Protein AF-A0A9P1MSY5-F1 (afdb_monomer_lite)

Sequence (311 aa):
MAQNNNKEEKLGKVGSANSGGLLKDLMDMTLRKKQQQQGKNLGSKKGSKRGKKSRMDGSDKKDLTKRHNKQPCKIGAIEDEEKEIFENVADSNPVFSKNLLRPGKMKWKGDDEKEQETMRKKKDESDQTEIKNKKKNDSKTGDLLVKIEKLEKENEDLKKKLKDVQTVLKNRKPEEGNHELKEVPDEHHKLAVGVLTIMKKNQVLDAVLDFKSNKLLFSFFRESNSGDKPSEEIANLVELAMSRGLKYLINCCDQIDDVIDNDLRSFICSPVAKKILLKALFENPELVPDMWGGGPILIKKRKDETHRNEN

InterPro domains:
  IPR056676 Domain of unknown function DUF7774 [PF24983] (187-280)

Structure (mmCIF, N/CA/C/O backbone):
data_AF-A0A9P1MSY5-F1
#
_entry.id   AF-A0A9P1MSY5-F1
#
loop_
_atom_site.group_PDB
_atom_site.id
_atom_site.type_symbol
_atom_site.label_atom_id
_atom_site.label_alt_id
_atom_site.label_comp_id
_atom_site.label_asym_id
_atom_site.label_entity_id
_atom_site.label_seq_id
_atom_site.pdbx_PDB_ins_code
_atom_site.Cartn_x
_atom_site.Cartn_y
_atom_site.Cartn_z
_atom_site.occupancy
_atom_site.B_iso_or_equiv
_atom_site.auth_seq_id
_atom_site.auth_comp_id
_atom_site.auth_asym_id
_atom_site.auth_atom_id
_atom_site.pdbx_PDB_model_num
ATOM 1 N N . MET A 1 1 ? 47.939 -44.680 -2.716 1.00 47.16 1 MET A N 1
ATOM 2 C CA . MET A 1 1 ? 47.533 -45.191 -1.390 1.00 47.16 1 MET A CA 1
ATOM 3 C C . MET A 1 1 ? 47.576 -44.032 -0.409 1.00 47.16 1 MET A C 1
ATOM 5 O O . MET A 1 1 ? 48.662 -43.590 -0.074 1.00 47.16 1 MET A O 1
ATOM 9 N N . ALA A 1 2 ? 46.422 -43.501 -0.010 1.00 44.03 2 ALA A N 1
ATOM 10 C CA . ALA A 1 2 ? 46.304 -42.576 1.114 1.00 44.03 2 ALA A CA 1
ATOM 11 C C . ALA A 1 2 ? 44.989 -42.908 1.824 1.00 44.03 2 ALA A C 1
ATOM 13 O O . ALA A 1 2 ? 43.934 -42.959 1.193 1.00 44.03 2 ALA A O 1
ATOM 14 N N . GLN A 1 3 ? 45.112 -43.280 3.093 1.00 46.84 3 GLN A N 1
ATOM 15 C CA . GLN A 1 3 ? 44.060 -43.835 3.933 1.00 46.84 3 GLN A CA 1
ATOM 16 C C . GLN A 1 3 ? 43.265 -42.722 4.632 1.00 46.84 3 GLN A C 1
ATOM 18 O O . GLN A 1 3 ? 43.845 -41.739 5.079 1.00 46.84 3 GLN A O 1
ATOM 23 N N . ASN A 1 4 ? 41.950 -42.947 4.705 1.00 44.81 4 ASN A N 1
ATOM 24 C CA . ASN A 1 4 ? 40.985 -42.663 5.776 1.00 44.81 4 ASN A CA 1
ATOM 25 C C . ASN A 1 4 ? 41.236 -41.506 6.756 1.00 44.81 4 ASN A C 1
ATOM 27 O O . ASN A 1 4 ? 42.244 -41.488 7.449 1.00 44.81 4 ASN A O 1
ATOM 31 N N . ASN A 1 5 ? 40.186 -40.697 6.967 1.00 45.50 5 ASN A N 1
ATOM 32 C CA . ASN A 1 5 ? 39.578 -40.485 8.291 1.00 45.50 5 ASN A CA 1
ATOM 33 C C . ASN A 1 5 ? 38.187 -39.831 8.151 1.00 45.50 5 ASN A C 1
ATOM 35 O O . ASN A 1 5 ? 38.060 -38.610 8.128 1.00 45.50 5 ASN A O 1
ATOM 39 N N . ASN A 1 6 ? 37.140 -40.661 8.081 1.00 42.06 6 ASN A N 1
ATOM 40 C CA . ASN A 1 6 ? 35.751 -40.239 8.280 1.00 42.06 6 ASN A CA 1
ATOM 41 C C . ASN A 1 6 ? 35.452 -40.219 9.783 1.00 42.06 6 ASN A C 1
ATOM 43 O O . ASN A 1 6 ? 35.487 -41.259 10.440 1.00 42.06 6 ASN A O 1
ATOM 47 N N . LYS A 1 7 ? 35.151 -39.035 10.318 1.00 55.19 7 LYS A N 1
ATOM 48 C CA . LYS A 1 7 ? 34.641 -38.835 11.677 1.00 55.19 7 LYS A CA 1
ATOM 49 C C . LYS A 1 7 ? 33.129 -38.620 11.577 1.00 55.19 7 LYS A C 1
ATOM 51 O O . LYS A 1 7 ? 32.679 -37.557 11.167 1.00 55.19 7 LYS A O 1
ATOM 56 N N . GLU A 1 8 ? 32.361 -39.656 11.900 1.00 46.78 8 GLU A N 1
ATOM 57 C CA . GLU A 1 8 ? 30.908 -39.574 12.066 1.00 46.78 8 GLU A CA 1
ATOM 58 C C . GLU A 1 8 ? 30.578 -38.830 13.369 1.00 46.78 8 GLU A C 1
ATOM 60 O O . GLU A 1 8 ? 30.769 -39.356 14.466 1.00 46.78 8 GLU A O 1
ATOM 65 N N . GLU A 1 9 ? 30.047 -37.612 13.260 1.00 51.22 9 GLU A N 1
ATOM 66 C CA . GLU A 1 9 ? 29.353 -36.953 14.366 1.00 51.22 9 GLU A CA 1
ATOM 67 C C . GLU A 1 9 ? 27.891 -37.412 14.407 1.00 51.22 9 GLU A C 1
ATOM 69 O O . GLU A 1 9 ? 27.047 -37.017 13.602 1.00 51.22 9 GLU A O 1
ATOM 74 N N . LYS A 1 10 ? 27.585 -38.256 15.395 1.00 53.56 10 LYS A N 1
ATOM 75 C CA . LYS A 1 10 ? 26.219 -38.533 15.841 1.00 53.56 10 LYS A CA 1
ATOM 76 C C . LYS A 1 10 ? 25.716 -37.344 16.658 1.00 53.56 10 LYS A C 1
ATOM 78 O O . LYS A 1 10 ? 25.953 -37.285 17.862 1.00 53.56 10 LYS A O 1
ATOM 83 N N . LEU A 1 11 ? 24.985 -36.429 16.026 1.00 47.75 11 LEU A N 1
ATOM 84 C CA . LEU A 1 11 ? 24.176 -35.435 16.733 1.00 47.75 11 LEU A CA 1
ATOM 85 C C . LEU A 1 11 ? 22.717 -35.894 16.830 1.00 47.75 11 LEU A C 1
ATOM 87 O O . LEU A 1 11 ? 22.105 -36.369 15.874 1.00 47.75 11 LEU A O 1
ATOM 91 N N . GLY A 1 12 ? 22.214 -35.828 18.061 1.00 42.19 12 GLY A N 1
ATOM 92 C CA . GLY A 1 12 ? 20.996 -36.467 18.529 1.00 42.19 12 GLY A CA 1
ATOM 93 C C . GLY A 1 12 ? 19.703 -35.926 17.923 1.00 42.19 12 GLY A C 1
ATOM 94 O O . GLY A 1 12 ? 19.508 -34.726 17.747 1.00 42.19 12 GLY A O 1
ATOM 95 N N . LYS A 1 13 ? 18.765 -36.850 17.697 1.00 44.91 13 LYS A N 1
ATOM 96 C CA . LYS A 1 13 ? 17.338 -36.566 17.532 1.00 44.91 13 LYS A CA 1
ATOM 97 C C . LYS A 1 13 ? 16.790 -35.990 18.841 1.00 44.91 13 LYS A C 1
ATOM 99 O O . LYS A 1 13 ? 16.453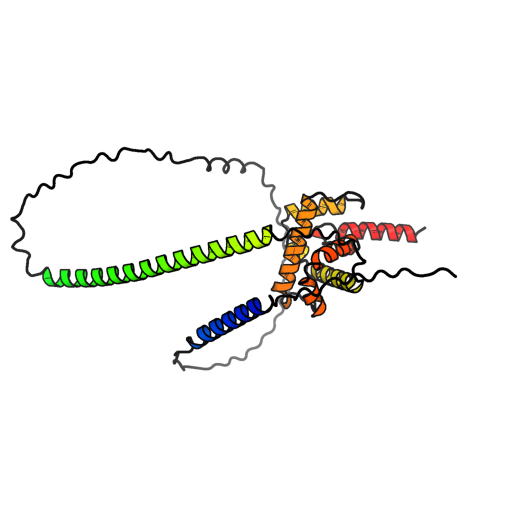 -36.740 19.753 1.00 44.91 13 LYS A O 1
ATOM 104 N N . VAL A 1 14 ? 16.677 -34.669 18.923 1.00 46.44 14 VAL A N 1
ATOM 105 C CA . VAL A 1 14 ? 15.840 -34.006 19.928 1.00 46.44 14 VAL A CA 1
ATOM 106 C C . VAL A 1 14 ? 14.413 -33.998 19.384 1.00 46.44 14 VAL A C 1
ATOM 108 O O . VAL A 1 14 ? 14.153 -33.476 18.300 1.00 46.44 14 VAL A O 1
ATOM 111 N N . GLY A 1 15 ? 13.501 -34.654 20.102 1.00 44.25 15 GLY A N 1
ATOM 112 C CA . GLY A 1 15 ? 12.090 -34.749 19.741 1.00 44.25 15 GLY A CA 1
ATOM 113 C C . GLY A 1 15 ? 11.458 -33.367 19.589 1.00 44.25 15 GLY A C 1
ATOM 114 O O . GLY A 1 15 ? 11.398 -32.593 20.541 1.00 44.25 15 GLY A O 1
ATOM 115 N N . SER A 1 16 ? 10.981 -33.077 18.378 1.00 47.75 16 SER A N 1
ATOM 116 C CA . SER A 1 16 ? 10.180 -31.897 18.065 1.00 47.75 16 SER A CA 1
ATOM 117 C C . SER A 1 16 ? 8.852 -31.995 18.817 1.00 47.75 16 SER A C 1
ATOM 119 O O . SER A 1 16 ? 7.962 -32.765 18.454 1.00 47.75 16 SER A O 1
ATOM 121 N N . ALA A 1 17 ? 8.750 -31.267 19.930 1.00 52.69 17 ALA A N 1
ATOM 122 C CA . ALA A 1 17 ? 7.514 -31.136 20.677 1.00 52.69 17 ALA A CA 1
ATOM 123 C C . ALA A 1 17 ? 6.484 -30.397 19.811 1.00 52.69 17 ALA A C 1
ATOM 125 O O . ALA A 1 17 ? 6.703 -29.285 19.333 1.00 52.69 17 ALA A O 1
ATOM 126 N N . ASN A 1 18 ? 5.366 -31.081 19.610 1.00 54.53 18 ASN A N 1
ATOM 127 C CA . ASN A 1 18 ? 4.274 -30.799 18.695 1.00 54.53 18 ASN A CA 1
ATOM 128 C C . ASN A 1 18 ? 3.514 -29.508 19.090 1.00 54.53 18 ASN A C 1
ATOM 130 O O . ASN A 1 18 ? 2.432 -29.558 19.669 1.00 54.53 18 ASN A O 1
ATOM 134 N N . SER A 1 19 ? 4.080 -28.329 18.814 1.00 56.28 19 SER A N 1
ATOM 135 C CA . SER A 1 19 ? 3.470 -27.020 19.123 1.00 56.28 19 SER A CA 1
ATOM 136 C C . SER A 1 19 ? 2.339 -26.618 18.161 1.00 56.28 19 SER A C 1
ATOM 138 O O . SER A 1 19 ? 1.628 -25.645 18.412 1.00 56.28 19 SER A O 1
ATOM 140 N N . GLY A 1 20 ? 2.116 -27.392 17.092 1.00 52.38 20 GLY A N 1
ATOM 141 C CA . GLY A 1 20 ? 1.061 -27.155 16.099 1.00 52.38 20 GLY A CA 1
ATOM 142 C C . GLY A 1 20 ? -0.365 -27.498 16.557 1.00 52.38 20 GLY A C 1
ATOM 143 O O . GLY A 1 20 ? -1.320 -27.076 15.907 1.00 52.38 20 GLY A O 1
ATOM 144 N N . GLY A 1 21 ? -0.538 -28.229 17.667 1.00 60.53 21 GLY A N 1
ATOM 145 C CA . GLY A 1 21 ? -1.864 -28.637 18.160 1.00 60.53 21 GLY A CA 1
ATOM 146 C C . GLY A 1 21 ? -2.687 -27.489 18.756 1.00 60.53 21 GLY A C 1
ATOM 147 O O . GLY A 1 21 ? -3.864 -27.334 18.440 1.00 60.53 21 GLY A O 1
ATOM 148 N N . LEU A 1 22 ? -2.050 -26.611 19.537 1.00 66.88 22 LEU A N 1
ATOM 149 C CA . LEU A 1 22 ? -2.748 -25.555 20.287 1.00 66.88 22 LEU A CA 1
ATOM 150 C C . LEU A 1 22 ? -3.407 -24.496 19.394 1.00 66.88 22 LEU A C 1
ATOM 152 O O . LEU A 1 22 ? -4.456 -23.955 19.743 1.00 66.88 22 LEU A O 1
ATOM 156 N N . LEU A 1 23 ? -2.813 -24.195 18.236 1.00 70.25 23 LEU A N 1
ATOM 157 C CA . LEU A 1 23 ? -3.376 -23.204 17.317 1.00 70.25 23 LEU A CA 1
ATOM 158 C C . LEU A 1 23 ? -4.613 -23.750 16.587 1.00 70.25 23 LEU A C 1
ATOM 160 O O . LEU A 1 23 ? -5.557 -23.002 16.330 1.00 70.25 23 LEU A O 1
ATOM 164 N N . LYS A 1 24 ? -4.624 -25.057 16.297 1.00 74.00 24 LYS A N 1
ATOM 165 C CA . LYS A 1 24 ? -5.741 -25.739 15.636 1.00 74.00 24 LYS A CA 1
ATOM 166 C C . LYS A 1 24 ? -6.958 -25.827 16.562 1.00 74.00 24 LYS A C 1
ATOM 168 O O . LYS A 1 24 ? -8.053 -25.440 16.159 1.00 74.00 24 LYS A O 1
ATOM 173 N N . ASP A 1 25 ? -6.736 -26.179 17.828 1.00 77.56 25 ASP A N 1
ATOM 174 C CA . ASP A 1 25 ? -7.798 -26.250 18.841 1.00 77.56 25 ASP A CA 1
ATOM 175 C C . ASP A 1 25 ? -8.437 -24.875 19.122 1.00 77.56 25 ASP A C 1
ATOM 177 O O . ASP A 1 25 ? -9.646 -24.768 19.358 1.00 77.56 25 ASP A O 1
ATOM 181 N N . LEU A 1 26 ? -7.655 -23.790 19.039 1.00 77.44 26 LEU A N 1
ATOM 182 C CA . LEU A 1 26 ? -8.165 -22.429 19.219 1.00 77.44 26 LEU A CA 1
ATOM 183 C C . LEU A 1 26 ? -9.045 -21.972 18.039 1.00 77.44 26 LEU A C 1
ATOM 185 O O . LEU A 1 26 ? -10.077 -21.323 18.251 1.00 77.44 26 LEU A O 1
ATOM 189 N N . MET A 1 27 ? -8.681 -22.322 16.800 1.00 77.44 27 MET A N 1
ATOM 190 C CA . MET A 1 27 ? -9.495 -21.998 15.620 1.00 77.44 27 MET A CA 1
ATOM 191 C C . MET A 1 27 ? -10.826 -22.762 15.620 1.00 77.44 27 MET A C 1
ATOM 193 O O . MET A 1 27 ? -11.877 -22.149 15.396 1.00 77.44 27 MET A O 1
ATOM 197 N N . ASP A 1 28 ? -10.813 -24.048 15.979 1.00 80.38 28 ASP A N 1
ATOM 198 C CA . ASP A 1 28 ? -12.022 -24.880 16.037 1.00 80.38 28 ASP A CA 1
ATOM 199 C C . ASP A 1 28 ? -13.011 -24.406 17.119 1.00 80.38 28 ASP A C 1
ATOM 201 O O . ASP A 1 28 ? -14.231 -24.384 16.901 1.00 80.38 28 ASP A O 1
ATOM 205 N N . MET A 1 29 ? -12.517 -23.909 18.260 1.00 78.56 29 MET A N 1
ATOM 206 C CA . MET A 1 29 ? -13.373 -23.284 19.280 1.00 78.56 29 MET A CA 1
ATOM 207 C C . MET A 1 29 ? -14.064 -22.004 18.784 1.00 78.56 29 MET A C 1
ATOM 209 O O . MET A 1 29 ? -15.216 -21.727 19.139 1.00 78.56 29 MET A O 1
ATOM 213 N N . THR A 1 30 ? -13.370 -21.209 17.968 1.00 76.50 30 THR A N 1
ATOM 214 C CA . THR A 1 30 ? -13.870 -19.911 17.493 1.00 76.50 30 THR A CA 1
ATOM 215 C C . THR A 1 30 ? -14.963 -20.098 16.434 1.00 76.50 30 THR A C 1
ATOM 217 O O . THR A 1 30 ? -15.982 -19.399 16.453 1.00 76.50 30 THR A O 1
ATOM 220 N N . LEU A 1 31 ? -14.813 -21.110 15.573 1.00 74.75 31 LEU A N 1
ATOM 221 C CA . LEU A 1 31 ? -15.812 -21.490 14.570 1.00 74.75 31 LEU A CA 1
ATOM 222 C C . LEU A 1 31 ? -17.120 -21.992 15.208 1.00 74.75 31 LEU A C 1
ATOM 224 O O . LEU A 1 31 ? -18.203 -21.559 14.802 1.00 74.75 31 LEU A O 1
ATOM 228 N N . ARG A 1 32 ? -17.048 -22.804 16.276 1.00 76.88 32 ARG A N 1
ATOM 229 C CA . ARG A 1 32 ? -18.244 -23.273 17.009 1.00 76.88 32 ARG A CA 1
ATOM 230 C C . ARG A 1 32 ? -19.041 -22.141 17.665 1.00 76.88 32 ARG A C 1
ATOM 232 O O . ARG A 1 32 ? -20.273 -22.161 17.628 1.00 76.88 32 ARG A O 1
ATOM 239 N N . LYS A 1 33 ? -18.372 -21.123 18.223 1.00 72.25 33 LYS A N 1
ATOM 240 C CA . LYS A 1 33 ? -19.059 -19.955 18.813 1.00 72.25 33 LYS A CA 1
ATOM 241 C C . LYS A 1 33 ? -19.805 -19.122 17.767 1.00 72.25 33 LYS A C 1
ATOM 243 O O . LYS A 1 33 ? -20.891 -18.621 18.059 1.00 72.25 33 LYS A O 1
ATOM 248 N N . LYS A 1 34 ? -19.265 -19.003 16.549 1.00 72.62 34 LYS A N 1
ATOM 249 C CA . LYS A 1 34 ? -19.894 -18.225 15.470 1.00 72.62 34 LYS A CA 1
ATOM 250 C C . LYS A 1 34 ? -21.167 -18.899 14.939 1.00 72.62 34 LYS A C 1
ATOM 252 O O . LYS A 1 34 ? -22.163 -18.212 14.721 1.00 72.62 34 LYS A O 1
ATOM 257 N N . GLN A 1 35 ? -21.186 -20.231 14.835 1.00 71.56 35 GLN A N 1
ATOM 258 C CA . GLN A 1 35 ? -22.394 -20.974 14.444 1.00 71.56 35 GLN A CA 1
ATOM 259 C C . GLN A 1 35 ? -23.513 -20.910 15.500 1.00 71.56 35 GLN A C 1
ATOM 261 O O . GLN A 1 35 ? -24.681 -20.776 15.139 1.00 71.56 35 GLN A O 1
ATOM 266 N N . GLN A 1 36 ? -23.192 -20.904 16.800 1.00 70.50 36 GLN A N 1
ATOM 267 C CA . GLN A 1 36 ? -24.220 -20.774 17.848 1.00 70.50 36 GLN A CA 1
ATOM 268 C C . GLN A 1 36 ? -24.883 -19.389 17.915 1.00 70.50 36 GLN A C 1
ATOM 270 O O . GLN A 1 36 ? -26.025 -19.286 18.367 1.00 70.50 36 GLN A O 1
ATOM 275 N N . GLN A 1 37 ? -24.211 -18.324 17.467 1.00 63.88 37 GLN A N 1
ATOM 276 C CA . GLN A 1 37 ? -24.804 -16.981 17.440 1.00 63.88 37 GLN A CA 1
ATOM 277 C C . GLN A 1 37 ? -25.724 -16.759 16.233 1.00 63.88 37 GLN A C 1
ATOM 279 O O . GLN A 1 37 ? -26.704 -16.025 16.346 1.00 63.88 37 GLN A O 1
ATOM 284 N N . GLN A 1 38 ? -25.475 -17.426 15.103 1.00 60.00 38 GLN A N 1
ATOM 285 C CA . GLN A 1 38 ? -26.303 -17.268 13.902 1.00 60.00 38 GLN A CA 1
ATOM 286 C C . GLN A 1 38 ? -27.640 -18.029 13.978 1.00 60.00 38 GLN A C 1
ATOM 288 O O . GLN A 1 38 ? -28.606 -17.625 13.337 1.00 60.00 38 GLN A O 1
ATOM 293 N N . GLY A 1 39 ? -27.751 -19.060 14.825 1.00 52.72 39 GLY A N 1
ATOM 294 C CA . GLY A 1 39 ? -28.988 -19.836 14.992 1.00 52.72 39 GLY A CA 1
ATOM 295 C C . GLY A 1 39 ? -30.099 -19.170 15.818 1.00 52.72 39 GLY A C 1
ATOM 296 O O . GLY A 1 39 ? -31.210 -19.689 15.852 1.00 52.72 39 GLY A O 1
ATOM 297 N N . LYS A 1 40 ? -29.844 -18.038 16.495 1.00 56.47 40 LYS A N 1
ATOM 298 C CA . LYS A 1 40 ? -30.815 -17.425 17.428 1.00 56.47 40 LYS A CA 1
ATOM 299 C C . LYS A 1 40 ? -31.624 -16.248 16.861 1.00 56.47 40 LYS A C 1
ATOM 301 O O . LYS A 1 40 ? -32.512 -15.764 17.551 1.00 56.47 40 LYS A O 1
ATOM 306 N N . ASN A 1 41 ? -31.375 -15.818 15.619 1.00 53.59 41 ASN A N 1
ATOM 307 C CA . ASN A 1 41 ? -32.003 -14.616 15.038 1.00 53.59 41 ASN A CA 1
ATOM 308 C C . ASN A 1 41 ? -33.062 -14.868 13.945 1.00 53.59 41 ASN A C 1
ATOM 310 O O . ASN A 1 41 ? -33.547 -13.913 13.344 1.00 53.59 41 ASN A O 1
ATOM 314 N N . LEU A 1 42 ? -33.482 -16.113 13.702 1.00 47.44 42 LEU A N 1
ATOM 315 C CA . LEU A 1 42 ? -34.550 -16.425 12.736 1.00 47.44 42 LEU A CA 1
ATOM 316 C C . LEU A 1 42 ? -35.881 -16.728 13.439 1.00 47.44 42 LEU A C 1
ATOM 318 O O . LEU A 1 42 ? -36.459 -17.800 13.293 1.00 47.44 42 LEU A O 1
ATOM 322 N N . GLY A 1 43 ? -36.365 -15.761 14.219 1.00 46.81 43 GLY A N 1
ATOM 323 C CA . GLY A 1 43 ? -37.678 -15.794 14.857 1.00 46.81 43 GLY A CA 1
ATOM 324 C C . GLY A 1 43 ? -38.551 -14.622 14.412 1.00 46.81 43 GLY A C 1
ATOM 325 O O . GLY A 1 43 ? -38.357 -13.499 14.860 1.00 46.81 43 GLY A O 1
ATOM 326 N N . SER A 1 44 ? -39.555 -14.922 13.586 1.00 48.53 44 SER A N 1
ATOM 327 C CA . SER A 1 44 ? -40.818 -14.177 13.448 1.00 48.53 44 SER A CA 1
ATOM 328 C C . SER A 1 44 ? -40.792 -12.753 12.868 1.00 48.53 44 SER A C 1
ATOM 330 O O . SER A 1 44 ? -40.863 -11.763 13.590 1.00 48.53 44 SER A O 1
ATOM 332 N N . LYS A 1 45 ? -40.945 -12.650 11.540 1.00 46.59 45 LYS A N 1
ATOM 333 C CA . LYS A 1 45 ? -41.752 -11.579 10.921 1.00 46.59 45 LYS A CA 1
ATOM 334 C C . LYS A 1 45 ? -42.740 -12.173 9.911 1.00 46.59 45 LYS A C 1
ATOM 336 O O . LYS A 1 45 ? -42.395 -12.466 8.772 1.00 46.59 45 LYS A O 1
ATOM 341 N N . LYS A 1 46 ? -43.982 -12.368 10.369 1.00 49.81 46 LYS A N 1
ATOM 342 C CA . LYS A 1 46 ? -45.182 -12.553 9.536 1.00 49.81 46 LYS A CA 1
ATOM 343 C C . LYS A 1 46 ? -45.824 -11.181 9.281 1.00 49.81 46 LYS A C 1
ATOM 345 O O . LYS A 1 46 ? -45.917 -10.379 10.203 1.00 49.81 46 LYS A O 1
ATOM 350 N N . GLY A 1 47 ? -46.327 -10.975 8.063 1.00 42.41 47 GLY A N 1
ATOM 351 C CA . GLY A 1 47 ? -47.083 -9.790 7.619 1.00 42.41 47 GLY A CA 1
ATOM 352 C C . GLY A 1 47 ? -46.297 -9.012 6.556 1.00 42.41 47 GLY A C 1
ATOM 353 O O . GLY A 1 47 ? -45.126 -8.746 6.753 1.00 42.41 47 GLY A O 1
ATOM 354 N N . SER A 1 48 ? -46.816 -8.637 5.390 1.00 42.75 48 SER A N 1
ATOM 355 C CA . SER A 1 48 ? -48.193 -8.353 4.998 1.00 42.75 48 SER A CA 1
ATOM 356 C C . SER A 1 48 ? -48.317 -8.482 3.471 1.00 42.75 48 SER A C 1
ATOM 358 O O . SER A 1 48 ? -47.459 -8.004 2.732 1.00 42.75 48 SER A O 1
ATOM 360 N N . LYS A 1 49 ? -49.380 -9.142 2.996 1.00 49.97 49 LYS A N 1
ATOM 361 C CA . LYS A 1 49 ? -49.800 -9.186 1.585 1.00 49.97 49 LYS A CA 1
ATOM 362 C C . LYS A 1 49 ? -50.761 -8.022 1.322 1.00 49.97 49 LYS A C 1
ATOM 364 O O . LYS A 1 49 ? -51.799 -7.985 1.976 1.00 49.97 49 LYS A O 1
ATOM 369 N N . ARG A 1 50 ? -50.457 -7.147 0.352 1.00 41.12 50 ARG A N 1
ATOM 370 C CA . ARG A 1 50 ? -51.358 -6.247 -0.429 1.00 41.12 50 ARG A CA 1
ATOM 371 C C . ARG A 1 50 ? -50.463 -5.211 -1.134 1.00 41.12 50 ARG A C 1
ATOM 373 O O . ARG A 1 50 ? -49.650 -4.609 -0.460 1.00 41.12 50 ARG A O 1
ATOM 380 N N . GLY A 1 51 ? -50.523 -4.912 -2.428 1.00 39.94 51 GLY A N 1
ATOM 381 C CA . GLY A 1 51 ? -51.315 -5.371 -3.564 1.00 39.94 51 GLY A CA 1
ATOM 382 C C . GLY A 1 51 ? -50.934 -4.548 -4.817 1.00 39.94 51 GLY A C 1
ATOM 383 O O . GLY A 1 51 ? -50.208 -3.574 -4.686 1.00 39.94 51 GLY A O 1
ATOM 384 N N . LYS A 1 52 ? -51.487 -4.941 -5.980 1.00 43.59 52 LYS A N 1
ATOM 385 C CA . LYS A 1 52 ? -51.734 -4.163 -7.229 1.00 43.59 52 LYS A CA 1
ATOM 386 C C . LYS A 1 52 ? -50.509 -3.528 -7.944 1.00 43.59 52 LYS A C 1
ATOM 388 O O . LYS A 1 52 ? -49.831 -2.697 -7.375 1.00 43.59 52 LYS A O 1
ATOM 393 N N . LYS A 1 53 ? -50.106 -3.934 -9.161 1.00 49.00 53 LYS A N 1
ATOM 394 C CA . LYS A 1 53 ? -50.744 -3.917 -10.512 1.00 49.00 53 LYS A CA 1
ATOM 395 C C . LYS A 1 53 ? -50.670 -2.546 -11.226 1.00 49.00 53 LYS A C 1
ATOM 397 O O . LYS A 1 53 ? -51.429 -1.651 -10.882 1.00 49.00 53 LYS A O 1
ATOM 402 N N . SER A 1 54 ? -49.809 -2.457 -12.249 1.00 44.59 54 SER A N 1
ATOM 403 C CA . SER A 1 54 ? -49.857 -1.674 -13.521 1.00 44.59 54 SER A CA 1
ATOM 404 C C . SER A 1 54 ? -48.397 -1.560 -14.014 1.00 44.59 54 SER A C 1
ATOM 406 O O . SER A 1 54 ? -47.541 -1.157 -13.243 1.00 44.59 54 SER A O 1
ATOM 408 N N . ARG A 1 55 ? -47.938 -2.147 -15.130 1.00 47.88 55 ARG A N 1
ATOM 409 C CA . ARG A 1 55 ? -48.270 -1.936 -16.553 1.00 47.88 55 ARG A CA 1
ATOM 410 C C . ARG A 1 55 ? -48.386 -0.458 -16.926 1.00 47.88 55 ARG A C 1
ATOM 412 O O . ARG A 1 55 ? -49.475 0.091 -16.827 1.00 47.88 55 ARG A O 1
ATOM 419 N N . MET A 1 56 ? -47.290 0.105 -17.433 1.00 47.72 56 MET A N 1
ATOM 420 C CA . MET A 1 56 ? -47.315 0.994 -18.593 1.00 47.72 56 MET A CA 1
ATOM 421 C C . MET A 1 56 ? -46.131 0.654 -19.502 1.00 47.72 56 MET A C 1
ATOM 423 O O . MET A 1 56 ? -44.975 0.755 -19.097 1.00 47.72 56 MET A O 1
ATOM 427 N N . ASP A 1 57 ? -46.473 0.191 -20.703 1.00 46.50 57 ASP A N 1
ATOM 428 C CA . ASP A 1 57 ? -45.676 0.358 -21.915 1.00 46.50 57 ASP A CA 1
ATOM 429 C C . ASP A 1 57 ? -45.556 1.853 -22.238 1.00 46.50 57 ASP A C 1
ATOM 431 O O . ASP A 1 57 ? -46.477 2.623 -21.953 1.00 46.50 57 ASP A O 1
ATOM 435 N N . GLY A 1 58 ? -44.461 2.252 -22.881 1.00 38.38 58 GLY A N 1
ATOM 436 C CA . GLY A 1 58 ? -44.336 3.598 -23.434 1.00 38.38 58 GLY A CA 1
ATOM 437 C C . GLY A 1 58 ? -42.900 4.000 -23.730 1.00 38.38 58 GLY A C 1
ATOM 438 O O . GLY A 1 58 ? -42.247 4.625 -22.905 1.00 38.38 58 GLY A O 1
ATOM 439 N N . SER A 1 59 ? -42.436 3.599 -24.912 1.00 45.75 59 SER A N 1
ATOM 440 C CA . SER A 1 59 ? -41.549 4.349 -25.813 1.00 45.75 59 SER A CA 1
ATOM 441 C C . SER A 1 59 ? -41.221 5.797 -25.419 1.00 45.75 59 SER A C 1
ATOM 443 O O . SER A 1 59 ? -42.131 6.587 -25.212 1.00 45.75 59 SER A O 1
ATOM 445 N N . ASP A 1 60 ? -39.944 6.189 -25.478 1.00 45.19 60 ASP A N 1
ATOM 446 C CA . ASP A 1 60 ? -39.495 7.081 -2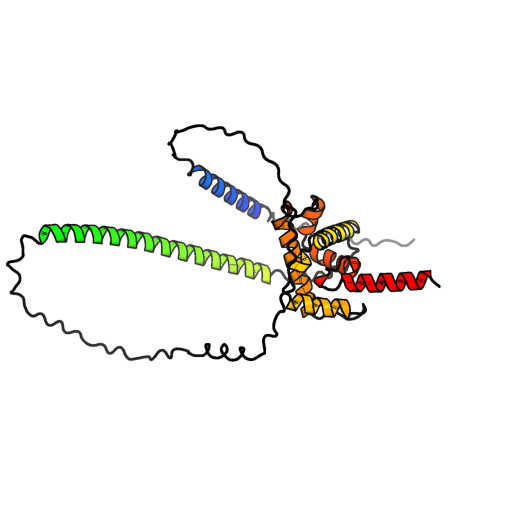6.554 1.00 45.19 60 ASP A CA 1
ATOM 447 C C . ASP A 1 60 ? -37.993 7.383 -26.540 1.00 45.19 60 ASP A C 1
ATOM 449 O O . ASP A 1 60 ? -37.335 7.548 -25.515 1.00 45.19 60 ASP A O 1
ATOM 453 N N . LYS A 1 61 ? -37.478 7.465 -27.766 1.00 52.66 61 LYS A N 1
ATOM 454 C CA . LYS A 1 61 ? -36.161 7.953 -28.163 1.00 52.66 61 LYS A CA 1
ATOM 455 C C . LYS A 1 61 ? -35.971 9.402 -27.702 1.00 52.66 61 LYS A C 1
ATOM 457 O O . LYS A 1 61 ? -36.903 10.192 -27.844 1.00 52.66 61 LYS A O 1
ATOM 462 N N . LYS A 1 62 ? -34.741 9.780 -27.334 1.00 48.06 62 LYS A N 1
ATOM 463 C CA . LYS 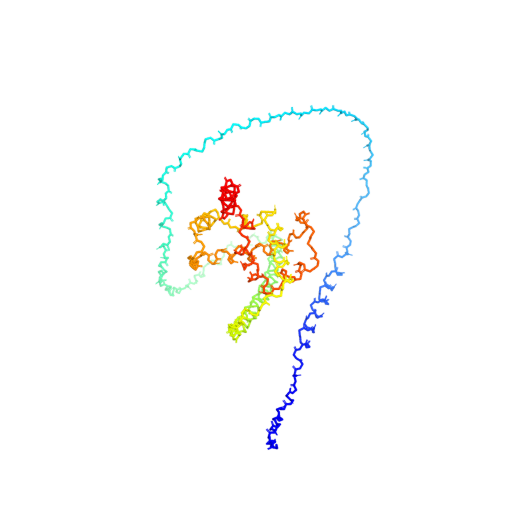A 1 62 ? -34.062 10.971 -27.886 1.00 48.06 62 LYS A CA 1
ATOM 464 C C . LYS A 1 62 ? -32.631 11.120 -27.379 1.00 48.06 62 LYS A C 1
ATOM 466 O O . LYS A 1 62 ? -32.364 11.125 -26.181 1.00 48.06 62 LYS A O 1
ATOM 471 N N . ASP A 1 63 ? -31.756 11.302 -28.359 1.00 53.09 63 ASP A N 1
ATOM 472 C CA . ASP A 1 63 ? -30.406 11.829 -28.261 1.00 53.09 63 ASP A CA 1
ATOM 473 C C . ASP A 1 63 ? -30.335 13.102 -27.416 1.00 53.09 63 ASP A C 1
ATOM 475 O O . ASP A 1 63 ? -31.028 14.085 -27.685 1.00 53.09 63 ASP A O 1
ATOM 479 N N . LEU A 1 64 ? -29.409 13.120 -26.460 1.00 48.53 64 LEU A N 1
ATOM 480 C CA . LEU A 1 64 ? -28.880 14.347 -25.873 1.00 48.53 64 LEU A CA 1
ATOM 481 C C . LEU A 1 64 ? -27.359 14.242 -25.753 1.00 48.53 64 LEU A C 1
ATOM 483 O O . LEU A 1 64 ? -26.782 14.125 -24.676 1.00 48.53 64 LEU A O 1
ATOM 487 N N . THR A 1 65 ? -26.689 14.370 -26.895 1.00 49.38 65 THR A N 1
ATOM 488 C CA . THR A 1 65 ? -25.339 14.931 -26.945 1.00 49.38 65 THR A CA 1
ATOM 489 C C . THR A 1 65 ? -25.415 16.412 -26.565 1.00 49.38 65 THR A C 1
ATOM 491 O O . THR A 1 65 ? -25.679 17.267 -27.410 1.00 49.38 65 THR A O 1
ATOM 494 N N . LYS A 1 66 ? -25.173 16.749 -25.295 1.00 51.12 66 LYS A N 1
ATOM 495 C CA . LYS A 1 66 ? -24.830 18.121 -24.892 1.00 51.12 66 LYS A CA 1
ATOM 496 C C . LYS A 1 66 ? -23.475 18.131 -24.200 1.00 51.12 66 LYS A C 1
ATOM 498 O O . LYS A 1 66 ? -23.321 17.773 -23.039 1.00 51.12 66 LYS A O 1
ATOM 503 N N . ARG A 1 67 ? -22.490 18.556 -24.991 1.00 47.28 67 ARG A N 1
ATOM 504 C CA . ARG A 1 67 ? -21.136 18.931 -24.592 1.00 47.28 67 ARG A CA 1
ATOM 505 C C . ARG A 1 67 ? -21.219 20.011 -23.511 1.00 47.28 67 ARG A C 1
ATOM 507 O O . ARG A 1 67 ? -21.611 21.139 -23.804 1.00 47.28 67 ARG A O 1
ATOM 514 N N . HIS A 1 68 ? -20.825 19.692 -22.282 1.00 43.28 68 HIS A N 1
ATOM 515 C CA . HIS A 1 68 ? -20.487 20.714 -21.298 1.00 43.28 68 HIS A CA 1
ATOM 516 C C . HIS A 1 68 ? -19.035 21.136 -21.509 1.00 43.28 68 HIS A C 1
ATOM 518 O O . HIS A 1 68 ? -18.095 20.470 -21.087 1.00 43.28 68 HIS A O 1
ATOM 524 N N . ASN A 1 69 ? -18.887 22.262 -22.203 1.00 45.34 69 ASN A N 1
ATOM 525 C CA . ASN A 1 69 ? -17.664 23.041 -22.286 1.00 45.34 69 ASN A CA 1
ATOM 526 C C . ASN A 1 69 ? -17.404 23.650 -20.894 1.00 45.34 69 ASN A C 1
ATOM 528 O O . ASN A 1 69 ? -17.964 24.691 -20.549 1.00 45.34 69 ASN A O 1
ATOM 532 N N . LYS A 1 70 ? -16.655 22.937 -20.045 1.00 50.62 70 LYS A N 1
ATOM 533 C CA . LYS A 1 70 ? -16.247 23.421 -18.721 1.00 50.62 70 LYS A CA 1
ATOM 534 C C . LYS A 1 70 ? -15.100 24.408 -18.913 1.00 50.62 70 LYS A C 1
ATOM 536 O O . LYS A 1 70 ? -14.004 24.023 -19.307 1.00 50.62 70 LYS A O 1
ATOM 541 N N . GLN A 1 71 ? -15.382 25.682 -18.653 1.00 57.56 71 GLN A N 1
ATOM 542 C CA . GLN A 1 71 ? -14.357 26.712 -18.548 1.00 57.56 71 GLN A CA 1
ATOM 543 C C . GLN A 1 71 ? -13.330 26.359 -17.455 1.00 57.56 71 GLN A C 1
ATOM 545 O O . GLN A 1 71 ? -13.700 25.746 -16.450 1.00 57.56 71 GLN A O 1
ATOM 550 N N . PRO A 1 72 ? -12.058 26.761 -17.618 1.00 49.62 72 PRO A N 1
ATOM 551 C CA . PRO A 1 72 ? -11.050 26.609 -16.581 1.00 49.62 72 PRO A CA 1
ATOM 552 C C . PRO A 1 72 ? -11.355 27.556 -15.415 1.00 49.62 72 PRO A C 1
ATOM 554 O O . PRO A 1 72 ? -11.331 28.780 -15.562 1.00 49.62 72 PRO A O 1
ATOM 557 N N . CYS A 1 73 ? -11.631 26.986 -14.243 1.00 39.47 73 CYS A N 1
ATOM 558 C CA . CYS A 1 73 ? -11.661 27.733 -12.994 1.00 39.47 73 CYS A CA 1
ATOM 559 C C . CYS A 1 73 ? -10.249 28.269 -12.727 1.00 39.47 73 CYS A C 1
ATOM 561 O O . CYS A 1 73 ? -9.323 27.498 -12.479 1.00 39.47 73 CYS A O 1
ATOM 563 N N . LYS A 1 74 ? -10.086 29.592 -12.795 1.00 46.28 74 LYS A N 1
ATOM 564 C CA . LYS A 1 74 ? -8.901 30.282 -12.285 1.00 46.28 74 LYS A CA 1
ATOM 565 C C . LYS A 1 74 ? -8.870 30.070 -10.771 1.00 46.28 74 LYS A C 1
ATOM 567 O O . LYS A 1 74 ? -9.703 30.619 -10.057 1.00 46.28 74 LYS A O 1
ATOM 572 N N . ILE A 1 75 ? -7.948 29.235 -10.304 1.00 44.91 75 ILE A N 1
ATOM 573 C CA . ILE A 1 75 ? -7.615 29.122 -8.885 1.00 44.91 75 ILE A CA 1
ATOM 574 C C . ILE A 1 75 ? -6.853 30.402 -8.545 1.00 44.91 75 ILE A C 1
ATOM 576 O O . ILE A 1 75 ? -5.745 30.614 -9.037 1.00 44.91 75 ILE A O 1
ATOM 580 N N . GLY A 1 76 ? -7.506 31.291 -7.799 1.00 42.81 76 GLY A N 1
ATOM 581 C CA . GLY A 1 76 ? -6.868 32.467 -7.223 1.00 42.81 76 GLY A CA 1
ATOM 582 C C . GLY A 1 76 ? -5.747 32.037 -6.284 1.00 42.81 76 GLY A C 1
ATOM 583 O O . GLY A 1 76 ? -5.881 31.047 -5.562 1.00 42.81 76 GLY A O 1
ATOM 584 N N . ALA A 1 77 ? -4.635 32.764 -6.341 1.00 48.94 77 ALA A N 1
ATOM 585 C CA . ALA A 1 77 ? -3.574 32.674 -5.356 1.00 48.94 77 ALA A CA 1
ATOM 586 C C . ALA A 1 77 ? -4.173 32.963 -3.972 1.00 48.94 77 ALA A C 1
ATOM 588 O O . ALA A 1 77 ? -4.796 34.002 -3.771 1.00 48.94 77 ALA A O 1
ATOM 589 N N . ILE A 1 78 ? -4.039 32.005 -3.058 1.00 45.28 78 ILE A N 1
ATOM 590 C CA . ILE A 1 78 ? -4.306 32.211 -1.638 1.00 45.28 78 ILE A CA 1
ATOM 591 C C . ILE A 1 78 ? -3.004 32.774 -1.083 1.00 45.28 78 ILE A C 1
ATOM 593 O O . ILE A 1 78 ? -1.997 32.068 -1.042 1.00 45.28 78 ILE A O 1
ATOM 597 N N . GLU A 1 79 ? -3.023 34.067 -0.785 1.00 51.81 79 GLU A N 1
ATOM 598 C CA . GLU A 1 79 ? -1.937 34.784 -0.124 1.00 51.81 79 GLU A CA 1
ATOM 599 C C . GLU A 1 79 ? -1.779 34.289 1.327 1.00 51.81 79 GLU A C 1
ATOM 601 O O . GLU A 1 79 ? -2.735 33.867 1.982 1.00 51.81 79 GLU A O 1
ATOM 606 N N . ASP A 1 80 ? -0.531 34.285 1.789 1.00 56.94 80 ASP A N 1
ATOM 607 C CA . ASP A 1 80 ? 0.008 33.590 2.963 1.00 56.94 80 ASP A CA 1
ATOM 608 C C . ASP A 1 80 ? -0.322 34.238 4.336 1.00 56.94 80 ASP A C 1
ATOM 610 O O . ASP A 1 80 ? 0.520 34.232 5.231 1.00 56.94 80 ASP A O 1
ATOM 614 N N . GLU A 1 81 ? -1.531 34.766 4.567 1.00 56.06 81 GLU A N 1
ATOM 615 C CA . GLU A 1 81 ? -1.824 35.540 5.799 1.00 56.06 81 GLU A CA 1
ATOM 616 C C . GLU A 1 81 ? -2.673 34.836 6.884 1.00 56.06 81 GLU A C 1
ATOM 618 O O . GLU A 1 81 ? -2.830 35.373 7.976 1.00 56.06 81 GLU A O 1
ATOM 623 N N . GLU A 1 82 ? -3.159 33.603 6.688 1.00 51.81 82 GLU A N 1
ATOM 624 C CA . GLU A 1 82 ? -4.031 32.932 7.687 1.00 51.81 82 GLU A CA 1
ATOM 625 C C . GLU A 1 82 ? -3.357 31.822 8.526 1.00 51.81 82 GLU A C 1
ATOM 627 O O . GLU A 1 82 ? -4.030 30.988 9.137 1.00 51.81 82 GLU A O 1
ATOM 632 N N . LYS A 1 83 ? -2.019 31.788 8.604 1.00 53.66 83 LYS A N 1
ATOM 633 C CA . LYS A 1 83 ? -1.284 30.759 9.374 1.00 53.66 83 LYS A CA 1
ATOM 634 C C . LYS A 1 83 ? -0.977 31.085 10.841 1.00 53.66 83 LYS A C 1
ATOM 636 O O . LYS A 1 83 ? -0.488 30.199 11.533 1.00 53.66 83 LYS A O 1
ATOM 641 N N . GLU A 1 84 ? -1.307 32.270 11.353 1.00 56.00 84 GLU A N 1
ATOM 642 C CA . GLU A 1 84 ? -0.921 32.671 12.724 1.00 56.00 84 GLU A CA 1
ATOM 643 C C . GLU A 1 84 ? -1.980 32.460 13.825 1.00 56.00 84 GLU A C 1
ATOM 645 O O . GLU A 1 84 ? -1.721 32.761 14.987 1.00 56.00 84 GLU A O 1
ATOM 650 N N . ILE A 1 85 ? -3.163 31.902 13.536 1.00 56.44 85 ILE A N 1
ATOM 651 C CA . ILE A 1 85 ? -4.248 31.845 14.547 1.00 56.44 85 ILE A CA 1
ATOM 652 C C . ILE A 1 85 ? -4.338 30.494 15.294 1.00 56.44 85 ILE A C 1
ATOM 654 O O . ILE A 1 85 ? -5.040 30.388 16.298 1.00 56.44 85 ILE A O 1
ATOM 658 N N . PHE A 1 86 ? -3.588 29.458 14.901 1.00 45.66 86 PHE A N 1
ATOM 659 C CA . PHE A 1 86 ? -3.755 28.106 15.473 1.00 45.66 86 PHE A CA 1
ATOM 660 C C . PHE A 1 86 ? -2.638 27.593 16.396 1.00 45.66 86 PHE A C 1
ATOM 662 O O . PHE A 1 86 ? -2.696 26.434 16.801 1.00 45.66 86 PHE A O 1
ATOM 669 N N . GLU A 1 87 ? -1.679 28.428 16.810 1.00 51.56 87 GLU A N 1
ATOM 670 C CA . GLU A 1 87 ? -0.554 27.973 17.653 1.00 51.56 87 GLU A CA 1
ATOM 671 C C . GLU A 1 87 ? -0.646 28.348 19.150 1.00 51.56 87 GLU A C 1
ATOM 673 O O . GLU A 1 87 ? 0.235 27.995 19.921 1.00 51.56 87 GLU A O 1
ATOM 678 N N . ASN A 1 88 ? -1.744 28.963 19.616 1.00 51.94 88 ASN A N 1
ATOM 679 C CA . ASN A 1 88 ? -1.854 29.458 21.006 1.00 51.94 88 ASN A CA 1
ATOM 680 C C . ASN A 1 88 ? -2.913 28.776 21.904 1.00 51.94 88 ASN A C 1
ATOM 682 O O . ASN A 1 88 ? -3.310 29.340 22.921 1.00 51.94 88 ASN A O 1
ATOM 686 N N . VAL A 1 89 ? -3.378 27.559 21.589 1.00 52.16 89 VAL A N 1
ATOM 687 C CA . VAL A 1 89 ? -4.441 26.881 22.383 1.00 52.16 89 VAL A CA 1
ATOM 688 C C . VAL A 1 89 ? -3.918 25.747 23.293 1.00 52.16 89 VAL A C 1
ATOM 690 O O . VAL A 1 89 ? -4.692 25.153 24.040 1.00 52.16 89 VAL A O 1
ATOM 693 N N . ALA A 1 90 ? -2.613 25.450 23.310 1.00 49.75 90 ALA A N 1
ATOM 694 C CA . ALA A 1 90 ? -2.101 24.248 23.988 1.00 49.75 90 ALA A CA 1
ATOM 695 C C . ALA A 1 90 ? -1.648 24.400 25.461 1.00 49.75 90 ALA A C 1
ATOM 697 O O . ALA A 1 90 ? -1.502 23.375 26.120 1.00 49.75 90 ALA A O 1
ATOM 698 N N . ASP A 1 91 ? -1.508 25.607 26.030 1.00 50.53 91 ASP A N 1
ATOM 699 C CA . ASP A 1 91 ? -0.833 25.773 27.342 1.00 50.53 91 ASP A CA 1
ATOM 700 C C . ASP A 1 91 ? -1.714 26.230 28.522 1.00 50.53 91 ASP A C 1
ATOM 702 O O . ASP A 1 91 ? -1.222 26.698 29.550 1.00 50.53 91 ASP A O 1
ATOM 706 N N . SER A 1 92 ? -3.032 26.029 28.461 1.00 50.75 92 SER A N 1
ATOM 707 C CA . SER A 1 92 ? -3.898 26.253 29.633 1.00 50.75 92 SER A CA 1
ATOM 708 C C . SER A 1 92 ? -3.993 25.002 30.506 1.00 50.75 92 SER A C 1
ATOM 710 O O . SER A 1 92 ? -5.013 24.318 30.532 1.00 50.75 92 SER A O 1
ATOM 712 N N . ASN A 1 93 ? -2.922 24.698 31.237 1.00 47.81 93 ASN A N 1
ATOM 713 C CA . ASN A 1 93 ? -2.934 23.709 32.315 1.00 47.81 93 ASN A CA 1
ATOM 714 C C . ASN A 1 93 ? -3.805 24.266 33.466 1.00 47.81 93 ASN A C 1
ATOM 716 O O . ASN A 1 93 ? -3.410 25.266 34.075 1.00 47.81 93 ASN A O 1
ATOM 720 N N . PRO A 1 94 ? -4.986 23.702 33.796 1.00 52.44 94 PRO A N 1
ATOM 721 C CA . PRO A 1 94 ? -5.757 24.199 34.924 1.00 52.44 94 PRO A CA 1
ATOM 722 C C . PRO A 1 94 ? -4.994 23.862 36.206 1.00 52.44 94 PRO A C 1
ATOM 724 O O . PRO A 1 94 ? -4.917 22.707 36.628 1.00 52.44 94 PRO A O 1
ATOM 727 N N . VAL A 1 95 ? -4.416 24.890 36.827 1.00 48.91 95 VAL A N 1
ATOM 728 C CA . VAL A 1 95 ? -3.868 24.823 38.180 1.00 48.91 95 VAL A CA 1
ATOM 729 C C . VAL A 1 95 ? -5.010 24.399 39.096 1.00 48.91 95 VAL A C 1
ATOM 731 O O . VAL A 1 95 ? -5.881 25.192 39.450 1.00 48.91 95 VAL A O 1
ATOM 734 N N . PHE A 1 96 ? -5.022 23.112 39.437 1.00 46.78 96 PHE A N 1
ATOM 735 C CA . PHE A 1 96 ? -5.935 22.517 40.397 1.00 46.78 96 PHE A CA 1
ATOM 736 C C . PHE A 1 96 ? -5.612 23.133 41.760 1.00 46.78 96 PHE A C 1
ATOM 738 O O . PHE A 1 96 ? -4.731 22.677 42.495 1.00 46.78 96 PHE A O 1
ATOM 745 N N . SER A 1 97 ? -6.265 24.253 42.057 1.00 50.19 97 SER A N 1
ATOM 746 C CA . SER A 1 97 ? -6.164 24.930 43.335 1.00 50.19 97 SER A CA 1
ATOM 747 C C . SER A 1 97 ? -6.663 23.964 44.406 1.00 50.19 97 SER A C 1
ATOM 749 O O . SER A 1 97 ? -7.838 23.606 44.482 1.00 50.19 97 SER A O 1
ATOM 751 N N . LYS A 1 98 ? -5.723 23.499 45.232 1.00 50.78 98 LYS A N 1
ATOM 752 C CA . LYS A 1 98 ? -5.965 22.754 46.469 1.00 50.78 98 LYS A CA 1
ATOM 753 C C . LYS A 1 98 ? -6.644 23.685 47.479 1.00 50.78 98 LYS A C 1
ATOM 755 O O . LYS A 1 98 ? -6.049 24.069 48.482 1.00 50.78 98 LYS A O 1
ATOM 760 N N . ASN A 1 99 ? -7.880 24.084 47.204 1.00 50.09 99 ASN A N 1
ATOM 761 C CA . ASN A 1 99 ? -8.699 24.804 48.161 1.00 50.09 99 ASN A CA 1
ATOM 762 C C . ASN A 1 99 ? -9.263 23.805 49.169 1.00 50.09 99 ASN A C 1
ATOM 764 O O . ASN A 1 99 ? -10.146 23.002 48.882 1.00 50.09 99 ASN A O 1
ATOM 768 N N . LEU A 1 100 ? -8.658 23.877 50.352 1.00 54.06 100 LEU A N 1
ATOM 769 C CA . LEU A 1 100 ? -9.132 23.450 51.658 1.00 54.06 100 LEU A CA 1
ATOM 770 C C . LEU A 1 100 ? -10.644 23.156 51.721 1.00 54.06 100 LEU A C 1
ATOM 772 O O . LEU A 1 100 ? -11.452 24.059 51.949 1.00 54.06 100 LEU A O 1
ATOM 776 N N . LEU A 1 101 ? -11.016 21.874 51.679 1.00 50.53 101 LEU A N 1
ATOM 777 C CA . LEU A 1 101 ? -12.225 21.432 52.368 1.00 50.53 101 LEU A CA 1
ATOM 778 C C . LEU A 1 101 ? -11.968 21.570 53.872 1.00 50.53 101 LEU A C 1
ATOM 780 O O . LEU A 1 101 ? -11.316 20.731 54.493 1.00 50.53 101 LEU A O 1
ATOM 784 N N . ARG A 1 102 ? -12.471 22.653 54.470 1.00 59.69 102 ARG A N 1
ATOM 785 C CA . ARG A 1 102 ? -12.630 22.714 55.925 1.00 59.69 102 ARG A CA 1
ATOM 786 C C . ARG A 1 102 ? -13.753 21.752 56.331 1.00 59.69 102 ARG A C 1
ATOM 788 O O . ARG A 1 102 ? -14.827 21.814 55.732 1.00 59.69 102 ARG A O 1
ATOM 795 N N . PRO A 1 103 ? -13.569 20.921 57.369 1.00 56.22 103 PRO A N 1
ATOM 796 C CA . PRO A 1 103 ? -14.653 20.138 57.944 1.00 56.22 103 PRO A CA 1
ATOM 797 C C . PRO A 1 103 ? -15.606 21.080 58.695 1.00 56.22 103 PRO A C 1
ATOM 799 O O . PRO A 1 103 ? -15.454 21.349 59.886 1.00 56.22 103 PRO A O 1
ATOM 802 N N . GLY A 1 104 ? -16.583 21.632 57.977 1.00 52.84 104 GLY A N 1
ATOM 803 C CA . GLY A 1 104 ? -17.716 22.327 58.572 1.00 52.84 104 GLY A CA 1
ATOM 804 C C . GLY A 1 104 ? -18.627 21.307 59.244 1.00 52.84 104 GLY A C 1
ATOM 805 O O . GLY A 1 104 ? -19.279 20.516 58.568 1.00 52.84 104 GLY A O 1
ATOM 806 N N . LYS A 1 105 ? -18.668 21.307 60.581 1.00 56.91 105 LYS A N 1
ATOM 807 C CA . LYS A 1 105 ? -19.660 20.559 61.363 1.00 56.91 105 LYS A CA 1
ATOM 808 C C . LYS A 1 105 ? -21.059 21.044 60.966 1.00 56.91 105 LYS A C 1
ATOM 810 O O . LYS A 1 105 ? -21.501 22.090 61.437 1.00 56.91 105 LYS A O 1
ATOM 815 N N . MET A 1 106 ? -21.748 20.294 60.105 1.00 54.84 106 MET A N 1
ATOM 816 C CA . MET A 1 106 ? -23.173 20.493 59.836 1.00 54.84 106 MET A CA 1
ATOM 817 C C . MET A 1 106 ? -23.951 20.185 61.117 1.00 54.84 106 MET A C 1
ATOM 819 O O . MET A 1 106 ? -24.162 19.032 61.484 1.00 54.84 106 MET A O 1
ATOM 823 N N . LYS A 1 107 ? -24.340 21.243 61.828 1.00 59.28 107 LYS A N 1
ATOM 824 C CA . LYS A 1 107 ? -25.367 21.186 62.865 1.00 59.28 107 LYS A CA 1
ATOM 825 C C . LYS A 1 107 ? -26.714 21.197 62.148 1.00 59.28 107 LYS A C 1
ATOM 827 O O . LYS A 1 107 ? -27.127 22.234 61.637 1.00 59.28 107 LYS A O 1
ATOM 832 N N . TRP A 1 108 ? -27.375 20.048 62.101 1.00 60.06 108 TRP A N 1
ATOM 833 C CA . TRP A 1 108 ? -28.782 19.972 61.731 1.00 60.06 108 TRP A CA 1
ATOM 834 C C . TRP A 1 108 ? -29.580 20.666 62.839 1.00 60.06 108 TRP A C 1
ATOM 836 O O . TRP A 1 108 ? -29.688 20.144 63.947 1.00 60.06 108 TRP A O 1
ATOM 846 N N . LYS A 1 109 ? -30.063 21.884 62.575 1.00 49.66 109 LYS A N 1
ATOM 847 C CA . LYS A 1 109 ? -31.154 22.467 63.356 1.00 49.66 109 LYS A CA 1
ATOM 848 C C . LYS A 1 109 ? -32.418 21.721 62.944 1.00 49.66 109 LYS A C 1
ATOM 850 O O . LYS A 1 109 ? -32.871 21.873 61.814 1.00 49.66 109 LYS A O 1
ATOM 855 N N . GLY A 1 110 ? -32.902 20.861 63.830 1.00 54.28 110 GLY A N 1
ATOM 856 C CA . GLY A 1 110 ? -34.277 20.398 63.781 1.00 54.28 110 GLY A CA 1
ATOM 857 C C . GLY A 1 110 ? -35.124 21.478 64.419 1.00 54.28 110 GLY A C 1
ATOM 858 O O . GLY A 1 110 ? -35.000 21.678 65.618 1.00 54.28 110 GLY A O 1
ATOM 859 N N . ASP A 1 111 ? -35.913 22.169 63.613 1.00 53.25 111 ASP A N 1
ATOM 860 C CA . ASP A 1 111 ? -37.044 22.953 64.082 1.00 53.25 111 ASP A CA 1
ATOM 861 C C . ASP A 1 111 ? -38.196 22.750 63.086 1.00 53.25 111 ASP A C 1
ATOM 863 O O . ASP A 1 111 ? -37.981 22.603 61.880 1.00 53.25 111 ASP A O 1
ATOM 867 N N . ASP A 1 112 ? -39.398 22.730 63.659 1.00 53.22 112 ASP A N 1
ATOM 868 C CA . ASP A 1 112 ? -40.714 22.873 63.029 1.00 53.22 112 ASP A CA 1
ATOM 869 C C . ASP A 1 112 ? -41.440 21.592 62.571 1.00 53.22 112 ASP A C 1
ATOM 871 O O . ASP A 1 112 ? -42.012 21.480 61.484 1.00 53.22 112 ASP A O 1
ATOM 875 N N . GLU A 1 113 ? -41.557 20.645 63.508 1.00 56.47 113 GLU A N 1
ATOM 876 C CA . GLU A 1 113 ? -42.782 19.848 63.652 1.00 56.47 113 GLU A CA 1
ATOM 877 C C . GLU A 1 113 ? -43.919 20.763 64.136 1.00 56.47 113 GLU A C 1
ATOM 879 O O . GLU A 1 113 ? -43.985 21.052 65.329 1.00 56.47 113 GLU A O 1
ATOM 884 N N . LYS A 1 114 ? -44.800 21.220 63.232 1.00 56.69 114 LYS A N 1
ATOM 885 C CA . LYS A 1 114 ? -46.253 21.456 63.455 1.00 56.69 114 LYS A CA 1
ATOM 886 C C . LYS A 1 114 ?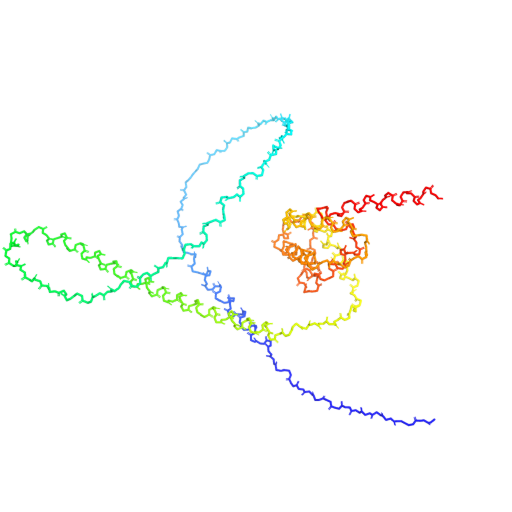 -46.857 22.355 62.367 1.00 56.69 114 LYS A C 1
ATOM 888 O O . LYS A 1 114 ? -47.332 23.440 62.663 1.00 56.69 114 LYS A O 1
ATOM 893 N N . GLU A 1 115 ? -46.908 21.901 61.111 1.00 50.38 115 GLU A N 1
ATOM 894 C CA . GLU A 1 115 ? -47.819 22.540 60.134 1.00 50.38 115 GLU A CA 1
ATOM 895 C C . GLU A 1 115 ? -48.186 21.685 58.900 1.00 50.38 115 GLU A C 1
ATOM 897 O O . GLU A 1 115 ? -48.373 22.205 57.805 1.00 50.38 115 GLU A O 1
ATOM 902 N N . GLN A 1 116 ? -48.306 20.352 59.021 1.00 49.81 116 GLN A N 1
ATOM 903 C CA . GLN A 1 116 ? -48.637 19.489 57.861 1.00 49.81 116 GLN A CA 1
ATOM 904 C C . GLN A 1 116 ? -49.695 18.395 58.117 1.00 49.81 116 GLN A C 1
ATOM 906 O O . GLN A 1 116 ? -49.663 17.332 57.494 1.00 49.81 116 GLN A O 1
ATOM 911 N N . GLU A 1 117 ? -50.672 18.627 58.998 1.00 51.56 117 GLU A N 1
ATOM 912 C CA . GLU A 1 117 ? -51.707 17.614 59.290 1.00 51.56 117 GLU A CA 1
ATOM 913 C C . GLU A 1 117 ? -52.909 17.639 58.309 1.00 51.56 117 GLU A C 1
ATOM 915 O O . GLU A 1 117 ? -53.638 16.655 58.214 1.00 51.56 117 GLU A O 1
ATOM 920 N N . THR A 1 118 ? -53.132 18.701 57.518 1.00 49.25 118 THR A N 1
ATOM 921 C CA . THR A 1 118 ? -54.403 18.877 56.767 1.00 49.25 118 THR A CA 1
ATOM 922 C C . THR A 1 118 ? -54.361 18.568 55.259 1.00 49.25 118 THR A C 1
ATOM 924 O O . THR A 1 118 ? -55.412 18.519 54.624 1.00 49.25 118 THR A O 1
ATOM 927 N N . MET A 1 119 ? -53.199 18.252 54.672 1.00 51.09 119 MET A N 1
ATOM 928 C CA . MET A 1 119 ? -53.050 17.907 53.235 1.00 51.09 119 MET A CA 1
ATOM 929 C C . MET A 1 119 ? -52.999 16.384 52.946 1.00 51.09 119 MET A C 1
ATOM 931 O O . MET A 1 119 ? -52.671 15.955 51.839 1.00 51.09 119 MET A O 1
ATOM 935 N N . ARG A 1 120 ? -53.332 15.538 53.929 1.00 51.12 120 ARG A N 1
ATOM 936 C CA . ARG A 1 120 ? -53.027 14.089 53.965 1.00 51.12 120 ARG A CA 1
ATOM 937 C C . ARG A 1 120 ? -53.997 13.126 53.250 1.00 51.12 120 ARG A C 1
ATOM 939 O O . ARG A 1 120 ? -53.944 11.940 53.521 1.00 51.12 120 ARG A O 1
ATOM 946 N N . LYS A 1 121 ? -54.901 13.567 52.363 1.00 52.28 121 LYS A N 1
ATOM 947 C CA . LYS A 1 121 ? -55.845 12.625 51.692 1.00 52.28 121 LYS A CA 1
ATOM 948 C C . LYS A 1 121 ? -55.905 12.667 50.162 1.00 52.28 121 LYS A C 1
ATOM 950 O O . LYS A 1 121 ? -56.540 11.803 49.574 1.00 52.28 121 LYS A O 1
ATOM 955 N N . LYS A 1 122 ? -55.228 13.610 49.496 1.00 51.12 122 LYS A N 1
ATOM 956 C CA . LYS A 1 122 ? -55.074 13.616 48.019 1.00 51.12 122 LYS A CA 1
ATOM 957 C C . LYS A 1 122 ? -53.640 13.334 47.544 1.00 51.12 122 LYS A C 1
ATOM 959 O O . LYS A 1 122 ? -53.392 13.318 46.345 1.00 51.12 122 LYS A O 1
ATOM 964 N N . LYS A 1 123 ? -52.705 13.109 48.474 1.00 51.84 123 LYS A N 1
ATOM 965 C CA . LYS A 1 123 ? -51.279 12.879 48.192 1.00 51.84 123 LYS A CA 1
ATOM 966 C C . LYS A 1 123 ? -50.921 11.390 48.038 1.00 51.84 123 LYS A C 1
ATOM 968 O O . LYS A 1 123 ? -50.001 11.047 47.303 1.00 51.84 123 LYS A O 1
ATOM 973 N N . ASP A 1 124 ? -51.723 10.501 48.623 1.00 53.22 124 ASP A N 1
ATOM 974 C CA . ASP A 1 124 ? -51.380 9.078 48.756 1.00 53.22 124 ASP A CA 1
ATOM 975 C C . ASP A 1 124 ? -51.475 8.259 47.450 1.00 53.22 124 ASP A C 1
ATOM 977 O O . ASP A 1 124 ? -50.872 7.189 47.360 1.00 53.22 124 ASP A O 1
ATOM 981 N N . GLU A 1 125 ? -52.172 8.744 46.413 1.00 54.66 125 GLU A N 1
ATOM 982 C CA . GLU A 1 125 ? -52.208 8.085 45.091 1.00 54.66 125 GLU A CA 1
ATOM 983 C C . GLU A 1 125 ? -51.127 8.601 44.126 1.00 54.66 125 GLU A C 1
ATOM 985 O O . GLU A 1 125 ? -50.571 7.815 43.354 1.00 54.66 125 GLU A O 1
ATOM 990 N N . SER A 1 126 ? -50.762 9.887 44.205 1.00 56.06 126 SER A N 1
ATOM 991 C CA . SER A 1 126 ? -49.663 10.455 43.407 1.00 56.06 126 SER A CA 1
ATOM 992 C C . SER A 1 126 ? -48.318 9.869 43.850 1.00 56.06 126 SER A C 1
ATOM 994 O O . SER A 1 126 ? -47.556 9.356 43.023 1.00 56.06 126 SER A O 1
ATOM 996 N N . ASP A 1 127 ? -48.081 9.818 45.164 1.00 56.75 127 ASP A N 1
ATOM 997 C CA . ASP A 1 127 ? -46.812 9.367 45.742 1.00 56.75 127 ASP A CA 1
ATOM 998 C C . ASP A 1 127 ? -46.550 7.868 45.470 1.00 56.75 127 ASP A C 1
ATOM 1000 O O . ASP A 1 127 ? -45.409 7.447 45.261 1.00 56.75 127 ASP A O 1
ATOM 1004 N N . GLN A 1 128 ? -47.593 7.034 45.352 1.00 61.09 128 GLN A N 1
ATOM 1005 C CA . GLN A 1 128 ? -47.426 5.610 45.021 1.00 61.09 128 GLN A CA 1
ATOM 1006 C C . GLN A 1 128 ? -46.949 5.357 43.583 1.00 61.09 128 GLN A C 1
ATOM 1008 O O . GLN A 1 128 ? -46.271 4.352 43.327 1.00 61.09 128 GLN A O 1
ATOM 1013 N N . THR A 1 129 ? -47.281 6.235 42.631 1.00 65.56 129 THR A N 1
ATOM 1014 C CA . THR A 1 129 ? -46.813 6.096 41.242 1.00 65.56 129 THR A CA 1
ATOM 1015 C C . THR A 1 129 ? -45.358 6.541 41.083 1.00 65.56 129 THR A C 1
ATOM 1017 O O . THR A 1 129 ? -44.587 5.870 40.389 1.00 65.56 129 THR A O 1
ATOM 1020 N N . GLU A 1 130 ? -44.936 7.578 41.812 1.00 64.06 130 GLU A N 1
ATOM 1021 C CA . GLU A 1 130 ? -43.539 8.021 41.853 1.00 64.06 130 GLU A CA 1
ATOM 1022 C C . GLU A 1 130 ? -42.620 6.978 42.498 1.00 64.06 130 GLU A C 1
ATOM 1024 O O . GLU A 1 130 ? -41.564 6.658 41.944 1.00 64.06 130 GLU A O 1
ATOM 1029 N N . ILE A 1 131 ? -43.045 6.348 43.601 1.00 67.88 131 ILE A N 1
ATOM 1030 C CA . ILE A 1 131 ? -42.261 5.296 44.272 1.00 67.88 131 ILE A CA 1
ATOM 1031 C C . ILE A 1 131 ? -42.071 4.072 43.357 1.00 67.88 131 ILE A C 1
ATOM 1033 O O . ILE A 1 131 ? -40.978 3.500 43.292 1.00 67.88 131 ILE A O 1
ATOM 1037 N N . LYS A 1 132 ? -43.101 3.677 42.592 1.00 71.88 132 LYS A N 1
ATOM 1038 C CA . LYS A 1 132 ? -43.005 2.555 41.636 1.00 71.88 132 LYS A CA 1
ATOM 1039 C C . LYS A 1 132 ? -42.082 2.871 40.454 1.00 71.88 132 LYS A C 1
ATOM 1041 O O . LYS A 1 132 ? -41.348 1.983 40.013 1.00 71.88 132 LYS A O 1
ATOM 1046 N N . ASN A 1 133 ? -42.086 4.107 39.955 1.00 72.62 133 ASN A N 1
ATOM 1047 C CA . ASN A 1 133 ? -41.194 4.531 38.871 1.00 72.62 133 ASN A CA 1
ATOM 1048 C C . ASN A 1 133 ? -39.736 4.640 39.336 1.00 72.62 133 ASN A C 1
ATOM 1050 O O . ASN A 1 133 ? -38.840 4.184 38.625 1.00 72.62 133 ASN A O 1
ATOM 1054 N N . LYS A 1 134 ? -39.499 5.138 40.555 1.00 73.38 134 LYS A N 1
ATOM 1055 C CA . LYS A 1 134 ? -38.162 5.200 41.158 1.00 73.38 134 LYS A CA 1
ATOM 1056 C C . LYS A 1 134 ? -37.551 3.804 41.318 1.00 73.38 134 LYS A C 1
ATOM 1058 O O . LYS A 1 134 ? -36.464 3.554 40.811 1.00 73.38 134 LYS A O 1
ATOM 1063 N N . LYS A 1 135 ? -38.322 2.844 41.843 1.00 72.50 135 LYS A N 1
ATOM 1064 C CA . LYS A 1 135 ? -37.875 1.450 42.016 1.00 72.50 135 LYS A CA 1
ATOM 1065 C C . LYS A 1 135 ? -37.546 0.739 40.692 1.00 72.50 135 LYS A C 1
ATOM 1067 O O . LYS A 1 135 ? -36.636 -0.086 40.646 1.00 72.50 135 LYS A O 1
ATOM 1072 N N . LYS A 1 136 ? -38.259 1.056 39.600 1.00 75.31 136 LYS A N 1
ATOM 1073 C CA . LYS A 1 136 ? -37.940 0.544 38.251 1.00 75.31 136 LYS A CA 1
ATOM 1074 C C . LYS A 1 136 ? -36.659 1.151 37.682 1.00 75.31 136 LYS A C 1
ATOM 1076 O O . LYS A 1 136 ? -35.946 0.464 36.957 1.00 75.31 136 LYS A O 1
ATOM 1081 N N . ASN A 1 137 ? -36.386 2.417 37.977 1.00 78.19 137 ASN A N 1
ATOM 1082 C CA . ASN A 1 137 ? -35.161 3.066 37.530 1.00 78.19 137 ASN A CA 1
ATOM 1083 C C . ASN A 1 137 ? -33.958 2.523 38.301 1.00 78.19 137 ASN A C 1
ATOM 1085 O O . ASN A 1 137 ? -33.003 2.118 37.655 1.00 78.19 137 ASN A O 1
ATOM 1089 N N . ASP A 1 138 ? -34.060 2.370 39.624 1.00 79.62 138 ASP A N 1
ATOM 1090 C CA . ASP A 1 138 ? -32.989 1.819 40.466 1.00 79.62 138 ASP A CA 1
ATOM 1091 C C . ASP A 1 138 ? -32.568 0.400 40.033 1.00 79.62 138 ASP A C 1
ATOM 1093 O O . ASP A 1 138 ? -31.380 0.078 40.006 1.00 79.62 138 ASP A O 1
ATOM 1097 N N . SER A 1 139 ? -33.528 -0.432 39.604 1.00 83.19 139 SER A N 1
ATOM 1098 C CA . SER A 1 139 ? -33.245 -1.757 39.031 1.00 83.19 139 SER A CA 1
ATOM 1099 C C . SER A 1 139 ? -32.461 -1.672 37.716 1.00 83.19 139 SER A C 1
ATOM 1101 O O . SER A 1 139 ? -31.496 -2.413 37.534 1.00 83.19 139 SER A O 1
ATOM 1103 N N . LYS A 1 140 ? -32.833 -0.762 36.807 1.00 89.44 140 LYS A N 1
ATOM 1104 C CA . LYS A 1 140 ? -32.125 -0.582 35.529 1.00 89.44 140 LYS A CA 1
ATOM 1105 C C . LYS A 1 140 ? -30.709 -0.053 35.734 1.00 89.44 140 LYS A C 1
ATOM 1107 O O . LYS A 1 140 ? -29.806 -0.446 34.999 1.00 89.44 140 LYS A O 1
ATOM 1112 N N . THR A 1 141 ? -30.507 0.825 36.716 1.00 90.31 141 THR A N 1
ATOM 1113 C CA . THR A 1 141 ? -29.175 1.337 37.054 1.00 90.31 141 THR A CA 1
ATOM 1114 C C . THR A 1 141 ? -28.273 0.209 37.551 1.00 90.31 141 THR A C 1
ATOM 1116 O O . THR A 1 141 ? -27.123 0.130 37.127 1.00 90.31 141 THR A O 1
ATOM 1119 N N . GLY A 1 142 ? -28.805 -0.706 38.372 1.00 92.44 142 GLY A N 1
ATOM 1120 C CA . GLY A 1 142 ? -28.084 -1.899 38.825 1.00 92.44 142 GLY A CA 1
ATOM 1121 C C . GLY A 1 142 ? -27.613 -2.790 37.671 1.00 92.44 142 GLY A C 1
ATOM 1122 O O . GLY A 1 142 ? -26.432 -3.125 37.597 1.00 92.44 142 GLY A O 1
ATOM 1123 N N . ASP A 1 143 ? -28.498 -3.101 36.720 1.00 94.12 143 ASP A N 1
ATOM 1124 C CA . ASP A 1 143 ? -28.153 -3.929 35.554 1.00 94.12 143 ASP A CA 1
ATOM 1125 C C . ASP A 1 143 ? -27.075 -3.281 34.663 1.00 94.12 143 ASP A C 1
ATOM 1127 O O . ASP A 1 143 ? -26.195 -3.963 34.127 1.00 94.12 143 ASP A O 1
ATOM 1131 N N . LEU A 1 144 ? -27.121 -1.953 34.501 1.00 94.94 144 LEU A N 1
ATOM 1132 C CA . LEU A 1 144 ? -26.117 -1.210 33.736 1.00 94.94 144 LEU A CA 1
ATOM 1133 C C . LEU A 1 144 ? -24.749 -1.212 34.427 1.00 94.94 144 LEU A C 1
ATOM 1135 O O . LEU A 1 144 ? -23.742 -1.384 33.741 1.00 94.94 144 LEU A O 1
ATOM 1139 N N . LEU A 1 145 ? -24.706 -1.081 35.756 1.00 95.00 145 LEU A N 1
ATOM 1140 C CA . LEU A 1 145 ? -23.460 -1.136 36.528 1.00 95.00 145 LEU A CA 1
ATOM 1141 C C . LEU A 1 145 ? -22.767 -2.495 36.384 1.00 95.00 145 LEU A C 1
ATOM 1143 O O . LEU A 1 145 ? -21.579 -2.542 36.074 1.00 95.00 145 LEU A O 1
ATOM 1147 N N . VAL A 1 146 ? -23.521 -3.596 36.480 1.00 96.50 146 VAL A N 1
ATOM 1148 C CA . VAL A 1 146 ? -22.982 -4.953 36.263 1.00 96.50 146 VAL A CA 1
ATOM 1149 C C . VAL A 1 146 ? -22.423 -5.110 34.844 1.00 96.50 146 VAL A C 1
ATOM 1151 O O . VAL A 1 146 ? -21.410 -5.776 34.622 1.00 96.50 146 VAL A O 1
ATOM 1154 N N . LYS A 1 147 ? -23.063 -4.484 33.848 1.00 97.12 147 LYS A N 1
ATOM 1155 C CA . LYS A 1 147 ? -22.591 -4.527 32.459 1.00 97.12 147 LYS A CA 1
ATOM 1156 C C . LYS A 1 147 ? -21.309 -3.717 32.249 1.00 97.12 147 LYS A C 1
ATOM 1158 O O . LYS A 1 147 ? -20.455 -4.165 31.486 1.00 97.12 147 LYS A O 1
ATOM 1163 N N . ILE A 1 148 ? -21.174 -2.564 32.907 1.00 96.94 148 ILE A N 1
ATOM 1164 C CA . ILE A 1 148 ? -19.951 -1.747 32.885 1.00 96.94 148 ILE A CA 1
ATOM 1165 C C . ILE A 1 148 ? -18.795 -2.537 33.500 1.00 96.94 148 ILE A C 1
ATOM 1167 O O . ILE A 1 148 ? -17.782 -2.722 32.832 1.00 96.94 148 ILE A O 1
ATOM 1171 N N . GLU A 1 149 ? -18.993 -3.110 34.690 1.00 97.38 149 GLU A N 1
ATOM 1172 C CA . GLU A 1 149 ? -17.968 -3.904 35.379 1.00 97.38 149 GLU A CA 1
ATOM 1173 C C . GLU A 1 149 ? -17.495 -5.090 34.518 1.00 97.38 149 GLU A C 1
ATOM 1175 O O . GLU A 1 149 ? -16.301 -5.378 34.411 1.00 97.38 149 GLU A O 1
ATOM 1180 N N . LYS A 1 150 ? -18.423 -5.759 33.820 1.00 97.38 150 LYS A N 1
ATOM 1181 C CA . LYS A 1 150 ? -18.076 -6.848 32.899 1.00 97.38 150 LYS A CA 1
ATOM 1182 C C . LYS A 1 150 ? -17.229 -6.373 31.710 1.00 97.38 150 LYS A C 1
ATOM 1184 O O . LYS A 1 150 ? -16.268 -7.051 31.348 1.00 97.38 150 LYS A O 1
ATOM 1189 N N . LEU A 1 151 ? -17.573 -5.236 31.104 1.00 97.50 151 LEU A N 1
ATOM 1190 C CA . LEU A 1 151 ? -16.823 -4.666 29.978 1.00 97.50 151 LEU A CA 1
ATOM 1191 C C . LEU A 1 151 ? -15.434 -4.171 30.401 1.00 97.50 151 LEU A C 1
ATOM 1193 O O . LEU A 1 151 ? -14.478 -4.302 29.638 1.00 97.50 151 LEU A O 1
ATOM 1197 N N . GLU A 1 152 ? -15.302 -3.632 31.611 1.00 97.06 152 GLU A N 1
ATOM 1198 C CA . GLU A 1 152 ? -14.010 -3.240 32.181 1.00 97.06 152 GLU A CA 1
ATOM 1199 C C . GLU A 1 152 ? -13.089 -4.453 32.345 1.00 97.06 152 GLU A C 1
ATOM 1201 O O . GLU A 1 152 ? -11.943 -4.416 31.892 1.00 97.06 152 GLU A O 1
ATOM 1206 N N . LYS A 1 153 ? -13.620 -5.569 32.858 1.00 97.31 153 LYS A N 1
ATOM 1207 C CA . LYS A 1 153 ? -12.889 -6.841 32.978 1.00 97.31 153 LYS A CA 1
ATOM 1208 C C . LYS A 1 153 ? -12.422 -7.386 31.625 1.00 97.31 153 LYS A C 1
ATOM 1210 O O . LYS A 1 153 ? -11.266 -7.774 31.473 1.00 97.31 153 LYS A O 1
ATOM 1215 N N . GLU A 1 154 ? -13.296 -7.371 30.616 1.00 97.19 154 GLU A N 1
ATOM 1216 C CA . GLU A 1 154 ? -12.947 -7.797 29.252 1.00 97.19 154 GLU A CA 1
ATOM 1217 C C . GLU A 1 154 ? -11.856 -6.899 28.631 1.00 97.19 154 GLU A C 1
ATOM 1219 O O . GLU A 1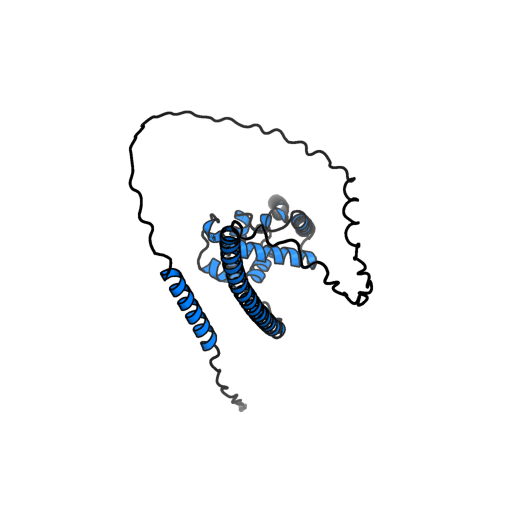 154 ? -10.954 -7.391 27.947 1.00 97.19 154 GLU A O 1
ATOM 1224 N N . ASN A 1 155 ? -11.887 -5.592 28.907 1.00 96.06 155 ASN A N 1
ATOM 1225 C CA . ASN A 1 155 ? -10.857 -4.653 28.461 1.00 96.06 155 ASN A CA 1
ATOM 1226 C C . ASN A 1 155 ? -9.502 -4.885 29.142 1.00 96.06 155 ASN A C 1
ATOM 1228 O O . ASN A 1 155 ? -8.465 -4.763 28.484 1.00 96.06 155 ASN A O 1
ATOM 1232 N N . GLU A 1 156 ? -9.478 -5.222 30.433 1.00 97.62 156 GLU A N 1
ATOM 1233 C CA . GLU A 1 156 ? -8.239 -5.588 31.130 1.00 97.62 156 GLU A CA 1
ATOM 1234 C C . GLU A 1 156 ? -7.617 -6.867 30.555 1.00 97.62 156 GLU A C 1
ATOM 1236 O O . GLU A 1 156 ? -6.415 -6.890 30.265 1.00 97.62 156 GLU A O 1
ATOM 1241 N N . ASP A 1 157 ? -8.431 -7.890 30.284 1.00 96.81 157 ASP A N 1
ATOM 1242 C CA . ASP A 1 157 ? -7.977 -9.136 29.658 1.00 96.81 157 ASP A CA 1
ATOM 1243 C C . ASP A 1 157 ? -7.406 -8.904 28.251 1.00 96.81 157 ASP A C 1
ATOM 1245 O O . ASP A 1 157 ? -6.365 -9.464 27.890 1.00 96.81 157 ASP A O 1
ATOM 1249 N N . LEU A 1 158 ? -8.053 -8.058 27.440 1.00 95.81 158 LEU A N 1
ATOM 1250 C CA . LEU A 1 158 ? -7.552 -7.690 26.113 1.00 95.81 158 LEU A CA 1
ATOM 1251 C C . LEU A 1 158 ? -6.238 -6.907 26.197 1.00 95.81 158 LEU A C 1
ATOM 1253 O O . LEU A 1 158 ? -5.307 -7.209 25.449 1.00 95.81 158 LEU A O 1
ATOM 1257 N N . LYS A 1 159 ? -6.118 -5.957 27.134 1.00 96.56 159 LYS A N 1
ATOM 1258 C CA . LYS A 1 159 ? -4.862 -5.227 27.380 1.00 96.56 159 LYS A CA 1
ATOM 1259 C C . LYS A 1 159 ? -3.732 -6.172 27.787 1.00 96.56 159 LYS A C 1
ATOM 1261 O O . LYS A 1 159 ? -2.605 -5.994 27.323 1.00 96.56 159 LYS A O 1
ATOM 1266 N N . LYS A 1 160 ? -4.017 -7.184 28.615 1.00 96.88 160 LYS A N 1
ATOM 1267 C CA . LYS A 1 160 ? -3.038 -8.208 29.006 1.00 96.88 160 LYS A CA 1
ATOM 1268 C C . LYS A 1 160 ? -2.571 -9.029 27.799 1.00 96.88 160 LYS A C 1
ATOM 1270 O O . LYS A 1 160 ? -1.372 -9.103 27.556 1.00 96.88 160 LYS A O 1
ATOM 1275 N N . LYS A 1 161 ? -3.500 -9.527 26.973 1.00 96.12 161 LYS A N 1
ATOM 1276 C CA . LYS A 1 161 ? -3.171 -10.256 25.731 1.00 96.12 161 LYS A CA 1
ATOM 1277 C C . LYS A 1 161 ? -2.336 -9.423 24.757 1.00 96.12 161 LYS A C 1
ATOM 1279 O O . LYS A 1 161 ? -1.439 -9.952 24.110 1.00 96.12 161 LYS A O 1
ATOM 1284 N N . LEU A 1 162 ? -2.611 -8.122 24.654 1.00 94.44 162 LEU A N 1
ATOM 1285 C CA . LEU A 1 162 ? -1.859 -7.215 23.784 1.00 94.44 162 LEU A CA 1
ATOM 1286 C C . LEU A 1 162 ? -0.406 -7.066 24.266 1.00 94.44 162 LEU A C 1
ATOM 1288 O O . LEU A 1 162 ? 0.516 -7.145 23.455 1.00 94.44 162 LEU A O 1
ATOM 1292 N N . LYS A 1 163 ? -0.192 -6.943 25.584 1.00 96.00 163 LYS A N 1
ATOM 1293 C CA . LYS A 1 163 ? 1.155 -6.949 26.178 1.00 96.00 163 LYS A CA 1
ATOM 1294 C C . LYS A 1 163 ? 1.891 -8.263 25.911 1.00 96.00 163 LYS A C 1
ATOM 1296 O O . LYS A 1 163 ? 3.056 -8.211 25.533 1.00 96.00 163 LYS A O 1
ATOM 1301 N N . ASP A 1 164 ? 1.219 -9.407 26.034 1.00 93.88 164 ASP A N 1
ATOM 1302 C CA . ASP A 1 164 ? 1.818 -10.723 25.763 1.00 93.88 164 ASP A CA 1
ATOM 1303 C C . ASP A 1 164 ? 2.223 -10.880 24.284 1.00 93.88 164 ASP A C 1
ATOM 1305 O O . ASP A 1 164 ? 3.312 -11.355 23.972 1.00 93.88 164 ASP A O 1
ATOM 1309 N N . VAL A 1 165 ? 1.397 -10.416 23.341 1.00 93.06 165 VAL A N 1
ATOM 1310 C CA . VAL A 1 165 ? 1.769 -10.400 21.913 1.00 93.06 165 VAL A CA 1
ATOM 1311 C C . VAL A 1 165 ? 2.955 -9.464 21.669 1.00 93.06 165 VAL A C 1
ATOM 1313 O O . VAL A 1 165 ? 3.863 -9.795 20.907 1.00 93.06 165 VAL A O 1
ATOM 1316 N N . GLN A 1 166 ? 2.988 -8.308 22.333 1.00 91.88 166 GLN A N 1
ATOM 1317 C CA . GLN A 1 166 ? 4.073 -7.342 22.186 1.00 91.88 166 GLN A CA 1
ATOM 1318 C C . GLN A 1 166 ? 5.405 -7.862 22.751 1.00 91.88 166 GLN A C 1
ATOM 1320 O O . GLN A 1 166 ? 6.453 -7.599 22.159 1.00 91.88 166 GLN A O 1
ATOM 1325 N N . THR A 1 167 ? 5.396 -8.618 23.856 1.00 91.88 167 THR A N 1
ATOM 1326 C CA . THR A 1 167 ? 6.609 -9.265 24.387 1.00 91.88 167 THR A CA 1
ATOM 1327 C C . THR A 1 167 ? 7.089 -10.386 23.470 1.00 91.88 167 THR A C 1
ATOM 1329 O O . THR A 1 167 ? 8.286 -10.467 23.202 1.00 91.88 167 THR A O 1
ATOM 1332 N N . VAL A 1 168 ? 6.182 -11.186 22.896 1.00 89.75 168 VAL A N 1
ATOM 1333 C CA . VAL A 1 168 ? 6.534 -12.199 21.883 1.00 89.75 168 VAL A CA 1
ATOM 1334 C C . VAL A 1 168 ? 7.156 -11.554 20.641 1.00 89.75 168 VAL A C 1
ATOM 1336 O O . VAL A 1 168 ? 8.155 -12.061 20.133 1.00 89.75 168 VAL A O 1
ATOM 1339 N N . LEU A 1 169 ? 6.621 -10.423 20.171 1.00 83.94 169 LEU A N 1
ATOM 1340 C CA . LEU A 1 169 ? 7.175 -9.694 19.026 1.00 83.94 169 LEU A CA 1
ATOM 1341 C C . LEU A 1 169 ? 8.543 -9.070 19.319 1.00 83.94 169 LEU A C 1
ATOM 1343 O O . LEU A 1 169 ? 9.402 -9.109 18.450 1.00 83.94 169 LEU A O 1
ATOM 1347 N N . LYS A 1 170 ? 8.772 -8.535 20.526 1.00 87.00 170 LYS A N 1
ATOM 1348 C CA . LYS A 1 170 ? 10.092 -8.014 20.931 1.00 87.00 170 LYS A CA 1
ATOM 1349 C C . LYS A 1 170 ? 11.141 -9.117 21.099 1.00 87.00 170 LYS A C 1
ATOM 1351 O O . LYS A 1 170 ? 12.311 -8.889 20.816 1.00 87.00 170 LYS A O 1
ATOM 1356 N N . ASN A 1 171 ? 10.727 -10.295 21.572 1.00 79.56 171 ASN A N 1
ATOM 1357 C CA . ASN A 1 171 ? 11.622 -11.432 21.807 1.00 79.56 171 ASN A CA 1
ATOM 1358 C C . ASN A 1 171 ? 11.900 -12.247 20.544 1.00 79.56 171 ASN A C 1
ATOM 1360 O O . ASN A 1 171 ? 12.907 -12.955 20.479 1.00 79.56 171 ASN A O 1
ATOM 1364 N N . ARG A 1 172 ? 11.053 -12.130 19.516 1.00 74.12 172 ARG A N 1
ATOM 1365 C CA . ARG A 1 172 ? 11.490 -12.418 18.156 1.00 74.12 172 ARG A CA 1
ATOM 1366 C C . ARG A 1 172 ? 12.517 -11.354 17.804 1.00 74.12 172 ARG A C 1
ATOM 1368 O O . ARG A 1 172 ? 12.156 -10.259 17.383 1.00 74.12 172 ARG A O 1
ATOM 1375 N N . LYS A 1 173 ? 13.802 -11.681 17.994 1.00 51.88 173 LYS A N 1
ATOM 1376 C CA . LYS A 1 173 ? 14.876 -10.966 17.303 1.00 51.88 173 LYS A CA 1
ATOM 1377 C C . LYS A 1 173 ? 14.401 -10.777 15.862 1.00 51.88 173 LYS A C 1
ATOM 1379 O O . LYS A 1 173 ? 13.876 -11.749 15.304 1.00 51.88 173 LYS A O 1
ATOM 1384 N N . PRO A 1 174 ? 14.534 -9.580 15.266 1.00 54.19 174 PRO A N 1
ATOM 1385 C CA . PRO A 1 174 ? 14.539 -9.537 13.823 1.00 54.19 174 PRO A CA 1
ATOM 1386 C C . PRO A 1 174 ? 15.624 -10.540 13.454 1.00 54.19 174 PRO A C 1
ATOM 1388 O O . PRO A 1 174 ? 16.796 -10.349 13.778 1.00 54.19 174 PRO A O 1
ATOM 1391 N N . GLU A 1 175 ? 15.231 -11.681 12.897 1.00 51.88 175 GLU A N 1
ATOM 1392 C CA . GLU A 1 175 ? 16.136 -12.383 12.023 1.00 51.88 175 GLU A CA 1
ATOM 1393 C C . GLU A 1 175 ? 16.366 -11.364 10.914 1.00 51.88 175 GLU A C 1
ATOM 1395 O O . GLU A 1 175 ? 15.639 -11.287 9.923 1.00 51.88 175 GLU A O 1
ATOM 1400 N N . GLU A 1 176 ? 17.354 -10.498 11.145 1.00 46.31 176 GLU A N 1
ATOM 1401 C CA . GLU A 1 176 ? 18.243 -9.987 10.133 1.00 46.31 176 GLU A CA 1
ATOM 1402 C C . GLU A 1 176 ? 18.825 -11.235 9.484 1.00 46.31 176 GLU A C 1
ATOM 1404 O O . GLU A 1 176 ? 19.958 -11.652 9.712 1.00 46.31 176 GLU A O 1
ATOM 1409 N N . GLY A 1 177 ? 17.983 -11.895 8.694 1.00 45.69 177 GLY A N 1
ATOM 1410 C CA . GLY A 1 177 ? 18.437 -12.681 7.597 1.00 45.69 177 GLY A CA 1
ATOM 1411 C C . GLY A 1 177 ? 19.215 -11.696 6.749 1.00 45.69 177 GLY A C 1
ATOM 1412 O O . GLY A 1 177 ? 18.664 -11.102 5.825 1.00 45.69 177 GLY A O 1
ATOM 1413 N N . ASN A 1 178 ? 20.521 -11.648 6.997 1.00 38.69 178 ASN A N 1
ATOM 1414 C CA . ASN A 1 178 ? 21.509 -11.906 5.964 1.00 38.69 178 ASN A CA 1
ATOM 1415 C C . ASN A 1 178 ? 21.163 -13.237 5.267 1.00 38.69 178 ASN A C 1
ATOM 1417 O O . ASN A 1 178 ? 21.949 -14.174 5.207 1.00 38.69 178 ASN A O 1
ATOM 1421 N N . HIS A 1 179 ? 19.954 -13.336 4.717 1.00 47.09 179 HIS A N 1
ATOM 1422 C CA . HIS A 1 179 ? 19.798 -13.981 3.451 1.00 47.09 179 HIS A CA 1
ATOM 1423 C C . HIS A 1 179 ? 20.562 -13.046 2.532 1.00 47.09 179 HIS A C 1
ATOM 1425 O O . HIS A 1 179 ? 20.038 -12.026 2.080 1.00 47.09 179 HIS A O 1
ATOM 1431 N N . GLU A 1 180 ? 21.829 -13.396 2.297 1.00 46.06 180 GLU A N 1
ATOM 1432 C CA . GLU A 1 180 ? 22.396 -13.261 0.964 1.00 46.06 180 GLU A CA 1
ATOM 1433 C C . GLU A 1 180 ? 21.239 -13.352 -0.023 1.00 46.06 180 GLU A C 1
ATOM 1435 O O . GLU A 1 180 ? 20.395 -14.250 0.105 1.00 46.06 180 GLU A O 1
ATOM 1440 N N . LEU A 1 181 ? 21.166 -12.389 -0.938 1.00 52.94 181 LEU A N 1
ATOM 1441 C CA . LEU A 1 181 ? 20.335 -12.450 -2.129 1.00 52.94 181 LEU A CA 1
ATOM 1442 C C . LEU A 1 181 ? 20.701 -13.722 -2.914 1.00 52.94 181 LEU A C 1
ATOM 1444 O O . LEU A 1 181 ? 21.292 -13.650 -3.984 1.00 52.94 181 LEU A O 1
ATOM 1448 N N . LYS A 1 182 ? 20.376 -14.903 -2.380 1.00 54.72 182 LYS A N 1
ATOM 1449 C CA . LYS A 1 182 ? 20.218 -16.122 -3.139 1.00 54.72 182 LYS A CA 1
ATOM 1450 C C . LYS A 1 182 ? 19.198 -15.743 -4.180 1.00 54.72 182 LYS A C 1
ATOM 1452 O O . LYS A 1 182 ? 18.145 -15.200 -3.832 1.00 54.72 182 LYS A O 1
ATOM 1457 N N . GLU A 1 183 ? 19.626 -15.911 -5.421 1.00 60.66 183 GLU A N 1
ATOM 1458 C CA . GLU A 1 183 ? 18.908 -15.577 -6.636 1.00 60.66 183 GLU A CA 1
ATOM 1459 C C . GLU A 1 183 ? 17.414 -15.734 -6.387 1.00 60.66 183 GLU A C 1
ATOM 1461 O O . GLU A 1 183 ? 16.926 -16.821 -6.068 1.00 60.66 183 GLU A O 1
ATOM 1466 N N . VAL A 1 184 ? 16.713 -14.597 -6.381 1.00 63.09 184 VAL A N 1
ATOM 1467 C CA . VAL A 1 184 ? 15.260 -14.601 -6.253 1.00 63.09 184 VAL A CA 1
ATOM 1468 C C . VAL A 1 184 ? 14.772 -15.511 -7.374 1.00 63.09 184 VAL A C 1
ATOM 1470 O O . VAL A 1 184 ? 15.125 -15.224 -8.516 1.00 63.09 184 VAL A O 1
ATOM 1473 N N . PRO A 1 185 ? 14.017 -16.586 -7.082 1.00 75.81 185 PRO A N 1
ATOM 1474 C CA . PRO A 1 185 ? 13.544 -17.479 -8.127 1.00 75.81 185 PRO A CA 1
ATOM 1475 C C . PRO A 1 185 ? 12.878 -16.661 -9.233 1.00 75.81 185 PRO A C 1
ATOM 1477 O O . PRO A 1 185 ? 12.008 -15.836 -8.933 1.00 75.81 185 PRO A O 1
ATOM 1480 N N . ASP A 1 186 ? 13.286 -16.870 -10.486 1.00 83.38 186 ASP A N 1
ATOM 1481 C CA . ASP A 1 186 ? 12.817 -16.089 -11.643 1.00 83.38 186 ASP A CA 1
ATOM 1482 C C . ASP A 1 186 ? 11.283 -16.020 -11.721 1.00 83.38 186 ASP A C 1
ATOM 1484 O O . ASP A 1 186 ? 10.701 -15.026 -12.160 1.00 83.38 186 ASP A O 1
ATOM 1488 N N . GLU A 1 187 ? 10.607 -17.060 -11.234 1.00 88.81 187 GLU A N 1
ATOM 1489 C CA . GLU A 1 187 ? 9.152 -17.138 -11.113 1.00 88.81 187 GLU A CA 1
ATOM 1490 C C . GLU A 1 187 ? 8.569 -16.014 -10.244 1.00 88.81 187 GLU A C 1
ATOM 1492 O O . GLU A 1 187 ? 7.602 -15.359 -10.634 1.00 88.81 187 GLU A O 1
ATOM 1497 N N . HIS A 1 188 ? 9.180 -15.715 -9.095 1.00 90.56 188 HIS A N 1
ATOM 1498 C CA . HIS A 1 188 ? 8.721 -14.636 -8.222 1.00 90.56 188 HIS A CA 1
ATOM 1499 C C . HIS A 1 188 ? 8.976 -13.254 -8.814 1.00 90.56 188 HIS A C 1
ATOM 1501 O O . HIS A 1 188 ? 8.180 -12.344 -8.583 1.00 90.56 188 HIS A O 1
ATOM 1507 N N . HIS A 1 189 ? 10.053 -13.087 -9.583 1.00 91.00 189 HIS A N 1
ATOM 1508 C CA . HIS A 1 189 ? 10.299 -11.834 -10.289 1.00 91.00 189 HIS A CA 1
ATOM 1509 C C . HIS A 1 189 ? 9.218 -11.583 -11.353 1.00 91.00 189 HIS A C 1
ATOM 1511 O O . HIS A 1 189 ? 8.644 -10.496 -11.400 1.00 91.00 189 HIS A O 1
ATOM 1517 N N . LYS A 1 190 ? 8.843 -12.607 -12.132 1.00 93.56 190 LYS A N 1
ATOM 1518 C CA . LYS A 1 190 ? 7.735 -12.513 -13.103 1.00 93.56 190 LYS A CA 1
ATOM 1519 C C . LYS A 1 190 ? 6.405 -12.164 -12.434 1.00 93.56 190 LYS A C 1
ATOM 1521 O O . LYS A 1 190 ? 5.689 -11.286 -12.912 1.00 93.56 190 LYS A O 1
ATOM 1526 N N . LEU A 1 191 ? 6.093 -12.806 -11.306 1.00 94.75 191 LEU A N 1
ATOM 1527 C CA . LEU A 1 191 ? 4.897 -12.486 -10.520 1.00 94.75 191 LEU A CA 1
ATOM 1528 C C . LEU A 1 191 ? 4.935 -11.044 -9.998 1.00 94.75 191 LEU A C 1
ATOM 1530 O O . LEU A 1 191 ? 3.927 -10.345 -10.065 1.00 94.75 191 LEU A O 1
ATOM 1534 N N . ALA A 1 192 ? 6.094 -10.571 -9.535 1.00 95.31 192 ALA A N 1
ATOM 1535 C CA . ALA A 1 192 ? 6.270 -9.195 -9.084 1.00 95.31 192 ALA A CA 1
ATOM 1536 C C . ALA A 1 192 ? 6.035 -8.179 -10.209 1.00 95.31 192 ALA A C 1
ATOM 1538 O O . ALA A 1 192 ? 5.295 -7.218 -10.008 1.00 95.31 192 ALA A O 1
ATOM 1539 N N . VAL A 1 193 ? 6.588 -8.418 -11.400 1.00 95.00 193 VAL A N 1
ATOM 1540 C CA . VAL A 1 193 ? 6.330 -7.597 -12.595 1.00 95.00 193 VAL A CA 1
ATOM 1541 C C . VAL A 1 193 ? 4.840 -7.590 -12.946 1.00 95.00 193 VAL A C 1
ATOM 1543 O O . VAL A 1 193 ? 4.278 -6.527 -13.218 1.00 95.00 193 VAL A O 1
ATOM 1546 N N . GLY A 1 194 ? 4.170 -8.744 -12.872 1.00 94.75 194 GLY A N 1
ATOM 1547 C CA . GLY A 1 194 ? 2.723 -8.849 -13.079 1.00 94.75 194 GLY A CA 1
ATOM 1548 C C . GLY A 1 194 ? 1.925 -7.998 -12.087 1.00 94.75 194 GLY A C 1
ATOM 1549 O O . GLY A 1 194 ? 1.092 -7.187 -12.490 1.00 94.75 194 GLY A O 1
ATOM 1550 N N . VAL A 1 195 ? 2.232 -8.108 -10.793 1.00 95.19 195 VAL A N 1
ATOM 1551 C CA . VAL A 1 195 ? 1.590 -7.310 -9.736 1.00 95.19 195 VAL A CA 1
ATOM 1552 C C . VAL A 1 195 ? 1.835 -5.812 -9.933 1.00 95.19 195 VAL A C 1
ATOM 1554 O O . VAL A 1 195 ? 0.891 -5.030 -9.841 1.00 95.19 195 VAL A O 1
ATOM 1557 N N . LEU A 1 196 ? 3.066 -5.396 -10.243 1.00 95.00 196 LEU A N 1
ATOM 1558 C CA . LEU A 1 196 ? 3.389 -3.990 -10.513 1.00 95.00 196 LEU A CA 1
ATOM 1559 C C . LEU A 1 196 ? 2.653 -3.456 -11.744 1.00 95.00 196 LEU A C 1
ATOM 1561 O O . LEU A 1 196 ? 2.172 -2.326 -11.730 1.00 95.00 196 LEU A O 1
ATOM 1565 N N . THR A 1 197 ? 2.507 -4.278 -12.782 1.00 94.81 197 THR A N 1
ATOM 1566 C CA . THR A 1 197 ? 1.749 -3.923 -13.986 1.00 94.81 197 THR A CA 1
ATOM 1567 C C . THR A 1 197 ? 0.281 -3.664 -13.651 1.00 94.81 197 THR A C 1
ATOM 1569 O O . THR A 1 197 ? -0.269 -2.645 -14.069 1.00 94.81 197 THR A O 1
ATOM 1572 N N . ILE A 1 198 ? -0.339 -4.538 -12.851 1.00 94.69 198 ILE A N 1
ATOM 1573 C CA . ILE A 1 198 ? -1.718 -4.357 -12.373 1.00 94.69 198 ILE A CA 1
ATOM 1574 C C . ILE A 1 198 ? -1.818 -3.081 -11.529 1.00 94.69 198 ILE A C 1
ATOM 1576 O O . ILE A 1 198 ? -2.695 -2.251 -11.765 1.00 94.69 198 ILE A O 1
ATOM 1580 N N . MET A 1 199 ? -0.899 -2.877 -10.579 1.00 94.81 199 MET A N 1
ATOM 1581 C CA . MET A 1 199 ? -0.887 -1.674 -9.739 1.00 94.81 199 MET A CA 1
ATOM 1582 C C . MET A 1 199 ? -0.766 -0.392 -10.562 1.00 94.81 199 MET A C 1
ATOM 1584 O O . MET A 1 199 ? -1.458 0.580 -10.262 1.00 94.81 199 MET A O 1
ATOM 1588 N N . LYS A 1 200 ? 0.088 -0.387 -11.591 1.00 92.75 200 LYS A N 1
ATOM 1589 C CA . LYS A 1 200 ? 0.284 0.763 -12.472 1.00 92.75 200 LYS A CA 1
ATOM 1590 C C . LYS A 1 200 ? -0.961 1.049 -13.310 1.00 92.75 200 LYS A C 1
ATOM 1592 O O . LYS A 1 200 ? -1.425 2.184 -13.328 1.00 92.75 200 LYS A O 1
ATOM 1597 N N . LYS A 1 201 ? -1.527 0.034 -13.973 1.00 92.62 201 LYS A N 1
ATOM 1598 C CA . LYS A 1 201 ? -2.745 0.179 -14.792 1.00 92.62 201 LYS A CA 1
ATOM 1599 C C . LYS A 1 201 ? -3.910 0.764 -13.999 1.00 92.62 201 LYS A C 1
ATOM 1601 O O . LYS A 1 201 ? -4.612 1.638 -14.492 1.00 92.62 201 LYS A O 1
ATOM 1606 N N . ASN A 1 202 ? -4.075 0.297 -12.766 1.00 93.00 202 ASN A N 1
ATOM 1607 C CA . ASN A 1 202 ? -5.162 0.700 -11.881 1.00 93.00 202 ASN A CA 1
ATOM 1608 C C . ASN A 1 202 ? -4.801 1.917 -11.007 1.00 93.00 202 ASN A C 1
ATOM 1610 O O . ASN A 1 202 ? -5.546 2.239 -10.086 1.00 93.00 202 ASN A O 1
ATOM 1614 N N . GLN A 1 203 ? -3.657 2.575 -11.255 1.00 93.38 203 GLN A N 1
ATOM 1615 C CA . GLN A 1 203 ? -3.186 3.759 -10.517 1.00 93.38 203 GLN A CA 1
ATOM 1616 C C . GLN A 1 203 ? -3.177 3.572 -8.987 1.00 93.38 203 GLN A C 1
ATOM 1618 O O . GLN A 1 203 ? -3.343 4.517 -8.213 1.00 93.38 203 GLN A O 1
ATOM 1623 N N . VAL A 1 204 ? -2.964 2.334 -8.525 1.00 94.12 204 VAL A N 1
ATOM 1624 C CA . VAL A 1 204 ? -3.065 1.972 -7.103 1.00 94.12 204 VAL A CA 1
ATOM 1625 C C . VAL A 1 204 ? -2.020 2.729 -6.296 1.00 94.12 204 VAL A C 1
ATOM 1627 O O . VAL A 1 204 ? -2.329 3.304 -5.259 1.00 94.12 204 VAL A O 1
ATOM 1630 N N . LEU A 1 205 ? -0.775 2.752 -6.773 1.00 92.62 205 LEU A N 1
ATOM 1631 C CA . LEU A 1 205 ? 0.323 3.409 -6.064 1.00 92.62 205 LEU A CA 1
ATOM 1632 C C . LEU A 1 205 ? 0.249 4.941 -6.144 1.00 92.62 205 LEU A C 1
ATOM 1634 O O . LEU A 1 205 ? 0.703 5.607 -5.215 1.00 92.62 205 LEU A O 1
ATOM 1638 N N . ASP A 1 206 ? -0.370 5.490 -7.192 1.00 90.81 206 ASP A N 1
ATOM 1639 C CA . ASP A 1 206 ? -0.571 6.936 -7.340 1.00 90.81 206 ASP A CA 1
ATOM 1640 C C . ASP A 1 206 ? -1.556 7.476 -6.287 1.00 90.81 206 ASP A C 1
ATOM 1642 O O . ASP A 1 206 ? -1.333 8.542 -5.710 1.00 90.81 206 ASP A O 1
ATOM 1646 N N . ALA A 1 207 ? -2.613 6.713 -5.987 1.00 91.50 207 ALA A N 1
ATOM 1647 C CA . ALA A 1 207 ? -3.678 7.102 -5.058 1.00 91.50 207 ALA A CA 1
ATOM 1648 C C . ALA A 1 207 ? -3.352 6.865 -3.569 1.00 91.50 207 ALA A C 1
ATOM 1650 O O . ALA A 1 207 ? -4.086 7.306 -2.685 1.00 91.50 207 ALA A O 1
ATOM 1651 N N . VAL A 1 208 ? -2.279 6.134 -3.268 1.00 93.00 208 VAL A N 1
ATOM 1652 C CA . VAL A 1 208 ? -1.985 5.630 -1.916 1.00 93.00 208 VAL A CA 1
ATOM 1653 C C . VAL A 1 208 ? -1.271 6.644 -1.011 1.00 93.00 208 VAL A C 1
ATOM 1655 O O . VAL A 1 208 ? -1.340 6.537 0.225 1.00 93.00 208 VAL A O 1
ATOM 1658 N N . LEU A 1 209 ? -0.553 7.593 -1.608 1.00 93.25 209 LEU A N 1
ATOM 1659 C CA . LEU A 1 209 ? 0.251 8.590 -0.908 1.00 93.25 209 LEU A CA 1
ATOM 1660 C C . LEU A 1 209 ? -0.338 9.994 -1.041 1.00 93.25 209 LEU A C 1
ATOM 1662 O O . LEU A 1 209 ? -1.002 10.329 -2.020 1.00 93.25 209 LEU A O 1
ATOM 1666 N N . ASP A 1 210 ? -0.018 10.837 -0.061 1.00 94.31 210 ASP A N 1
ATOM 1667 C CA . ASP A 1 210 ? -0.396 12.244 -0.078 1.00 94.31 210 ASP A CA 1
ATOM 1668 C C . ASP A 1 210 ? 0.385 13.009 -1.153 1.00 94.31 210 ASP A C 1
ATOM 1670 O O . ASP A 1 210 ? 1.527 12.681 -1.488 1.00 94.31 210 ASP A O 1
ATOM 1674 N N . PHE A 1 211 ? -0.195 14.107 -1.642 1.00 92.12 211 PHE A N 1
ATOM 1675 C CA . PHE A 1 211 ? 0.412 14.938 -2.686 1.00 92.12 211 PHE A CA 1
ATOM 1676 C C . PHE A 1 211 ? 1.839 15.407 -2.341 1.00 92.12 211 PHE A C 1
ATOM 1678 O O . PHE A 1 211 ? 2.717 15.411 -3.202 1.00 92.12 211 PHE A O 1
ATOM 1685 N N . LYS A 1 212 ? 2.097 15.761 -1.072 1.00 93.19 212 LYS A N 1
ATOM 1686 C CA . LYS A 1 212 ? 3.431 16.181 -0.605 1.00 93.19 212 LYS A CA 1
ATOM 1687 C C . LYS A 1 212 ? 4.459 15.050 -0.719 1.00 93.19 212 LYS A C 1
ATOM 1689 O O . LYS A 1 212 ? 5.556 15.277 -1.222 1.00 93.19 212 LYS A O 1
ATOM 1694 N N . SER A 1 213 ? 4.087 13.840 -0.304 1.00 93.44 213 SER A N 1
ATOM 1695 C CA . SER A 1 213 ? 4.934 12.646 -0.394 1.00 93.44 213 SER A CA 1
ATOM 1696 C C . SER A 1 213 ? 5.185 12.237 -1.843 1.00 93.44 213 SER A C 1
ATOM 1698 O O . SER A 1 213 ? 6.319 11.939 -2.206 1.00 93.44 213 SER A O 1
ATOM 1700 N N . ASN A 1 214 ? 4.157 12.304 -2.694 1.00 92.12 214 ASN A N 1
ATOM 1701 C CA . ASN A 1 214 ? 4.307 12.064 -4.130 1.00 92.12 214 ASN A CA 1
ATOM 1702 C C . ASN A 1 214 ? 5.266 13.072 -4.774 1.00 92.12 214 ASN A C 1
ATOM 1704 O O . ASN A 1 214 ? 6.102 12.680 -5.580 1.00 92.12 214 ASN A O 1
ATOM 1708 N N . LYS A 1 215 ? 5.223 14.352 -4.378 1.0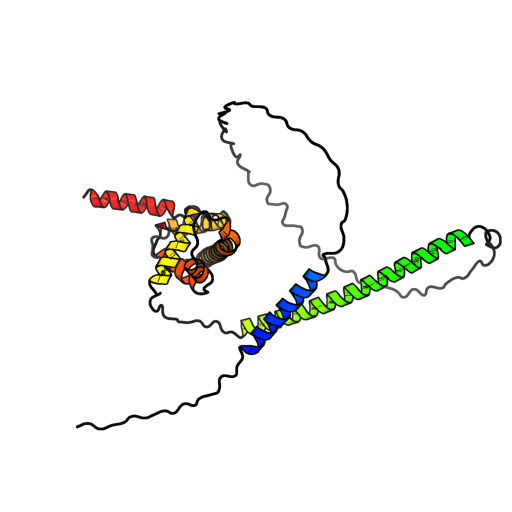0 91.25 215 LYS A N 1
ATOM 1709 C CA . LYS A 1 215 ? 6.163 15.370 -4.872 1.00 91.25 215 LYS A CA 1
ATOM 1710 C C . LYS A 1 215 ? 7.618 15.062 -4.491 1.00 91.25 215 LYS A C 1
ATOM 1712 O O . LYS A 1 215 ? 8.497 15.259 -5.324 1.00 91.25 215 LYS A O 1
ATOM 1717 N N . LEU A 1 216 ? 7.862 14.560 -3.277 1.00 91.31 216 LEU A N 1
ATOM 1718 C CA . LEU A 1 216 ? 9.190 14.120 -2.821 1.00 91.31 216 LEU A CA 1
ATOM 1719 C C . LEU A 1 216 ? 9.711 12.927 -3.633 1.00 91.31 216 LEU A C 1
ATOM 1721 O O . LEU A 1 216 ? 10.849 12.949 -4.107 1.00 91.31 216 LEU A O 1
ATOM 1725 N N . LEU A 1 217 ? 8.867 11.911 -3.841 1.00 90.50 217 LEU A N 1
ATOM 1726 C CA . LEU A 1 217 ? 9.211 10.763 -4.685 1.00 90.50 217 LEU A CA 1
ATOM 1727 C C . LEU A 1 217 ? 9.470 11.195 -6.129 1.00 90.50 217 LEU A C 1
ATOM 1729 O O . LEU A 1 217 ? 10.446 10.757 -6.728 1.00 90.50 217 LEU A O 1
ATOM 1733 N N . PHE A 1 218 ? 8.659 12.114 -6.653 1.00 90.44 218 PHE A N 1
ATOM 1734 C CA . PHE A 1 218 ? 8.840 12.675 -7.985 1.00 90.44 218 PHE A CA 1
ATOM 1735 C C . PHE A 1 218 ? 10.190 13.371 -8.150 1.00 90.44 218 PHE A C 1
ATOM 1737 O O . PHE A 1 218 ? 10.880 13.117 -9.135 1.00 90.44 218 PHE A O 1
ATOM 1744 N N . SER A 1 219 ? 10.597 14.230 -7.206 1.00 89.12 219 SER A N 1
ATOM 1745 C CA . SER A 1 219 ? 11.932 14.842 -7.251 1.00 89.12 219 SER A CA 1
ATOM 1746 C C . SER A 1 219 ? 13.027 13.785 -7.220 1.00 89.12 219 SER A C 1
ATOM 1748 O O . SER A 1 219 ? 13.919 13.839 -8.058 1.00 89.12 219 SER A O 1
ATOM 1750 N N . PHE A 1 220 ? 12.908 12.780 -6.347 1.00 87.88 220 PHE A N 1
ATOM 1751 C CA . PHE A 1 220 ? 13.884 11.699 -6.244 1.00 87.88 220 PHE A CA 1
ATOM 1752 C C . PHE A 1 220 ? 14.023 10.929 -7.557 1.00 87.88 220 PHE A C 1
ATOM 1754 O O . PHE A 1 220 ? 15.077 10.966 -8.172 1.00 87.88 220 PHE A O 1
ATOM 1761 N N . PHE A 1 221 ? 12.961 10.309 -8.068 1.00 85.31 221 PHE A N 1
ATOM 1762 C CA . PHE A 1 221 ? 13.049 9.516 -9.298 1.00 85.31 221 PHE A CA 1
ATOM 1763 C C . PHE A 1 221 ? 13.401 10.353 -10.540 1.00 85.31 221 PHE A C 1
ATOM 1765 O O . PHE A 1 221 ? 13.930 9.817 -11.511 1.00 85.31 221 PHE A O 1
ATOM 1772 N N . ARG A 1 222 ? 13.135 11.667 -10.529 1.00 83.19 222 ARG A N 1
ATOM 1773 C CA . ARG A 1 222 ? 13.524 12.572 -11.620 1.00 83.19 222 ARG A CA 1
ATOM 1774 C C . ARG A 1 222 ? 14.997 12.983 -11.564 1.00 83.19 222 ARG A C 1
ATOM 1776 O O . ARG A 1 222 ? 15.602 13.155 -12.624 1.00 83.19 222 ARG A O 1
ATOM 1783 N N . GLU A 1 223 ? 15.527 13.232 -10.368 1.00 79.44 223 GLU A N 1
ATOM 1784 C CA . GLU A 1 223 ? 16.872 13.783 -10.138 1.00 79.44 223 GLU A CA 1
ATOM 1785 C C . GLU A 1 223 ? 17.919 12.696 -9.918 1.00 79.44 223 GLU A C 1
ATOM 1787 O O . GLU A 1 223 ? 19.076 12.878 -10.294 1.00 79.44 223 GLU A O 1
ATOM 1792 N N . SER A 1 224 ? 17.514 11.545 -9.384 1.00 62.72 224 SER A N 1
ATOM 1793 C CA . SER A 1 224 ? 18.365 10.377 -9.221 1.00 62.72 224 SER A CA 1
ATOM 1794 C C . SER A 1 224 ? 18.727 9.802 -10.584 1.00 62.72 224 SER A C 1
ATOM 1796 O O . SER A 1 224 ? 18.091 8.890 -11.111 1.00 62.72 224 SER A O 1
ATOM 1798 N N . ASN A 1 225 ? 19.826 10.304 -11.139 1.00 54.69 225 ASN A N 1
ATOM 1799 C CA . ASN A 1 225 ? 20.610 9.604 -12.141 1.00 54.69 225 ASN A CA 1
ATOM 1800 C C . ASN A 1 225 ? 21.244 8.361 -11.485 1.00 54.69 225 ASN A C 1
ATOM 1802 O O . ASN A 1 225 ? 22.420 8.358 -11.160 1.00 54.69 225 ASN A O 1
ATOM 1806 N N . SER A 1 226 ? 20.438 7.320 -11.256 1.00 53.34 226 SER A N 1
ATOM 1807 C CA . SER A 1 226 ? 20.795 5.898 -11.068 1.00 53.34 226 SER A CA 1
ATOM 1808 C C . SER A 1 226 ? 21.882 5.491 -10.044 1.00 53.34 226 SER A C 1
ATOM 1810 O O . SER A 1 226 ? 22.180 4.302 -9.970 1.00 53.34 226 SER A O 1
ATOM 1812 N N . GLY A 1 227 ? 22.472 6.400 -9.258 1.00 59.62 227 GLY A N 1
ATOM 1813 C CA . GLY A 1 227 ? 23.626 6.089 -8.395 1.00 59.62 227 GLY A CA 1
ATOM 1814 C C . GLY A 1 227 ? 23.501 6.462 -6.915 1.00 59.62 227 GLY A C 1
ATOM 1815 O O . GLY A 1 227 ? 24.204 5.878 -6.091 1.00 59.62 227 GLY A O 1
ATOM 1816 N N . ASP A 1 228 ? 22.612 7.389 -6.552 1.00 69.69 228 ASP A N 1
ATOM 1817 C CA . ASP A 1 228 ? 22.529 7.871 -5.171 1.00 69.69 228 ASP A CA 1
ATOM 1818 C C . ASP A 1 228 ? 21.681 6.952 -4.290 1.00 69.69 228 ASP A C 1
ATOM 1820 O O . ASP A 1 228 ? 20.567 6.546 -4.637 1.00 69.69 228 ASP A O 1
ATOM 1824 N N . LYS A 1 229 ? 22.217 6.633 -3.108 1.00 78.06 229 LYS A N 1
ATOM 1825 C CA . LYS A 1 229 ? 21.524 5.835 -2.094 1.00 78.06 229 LYS A CA 1
ATOM 1826 C C . LYS A 1 229 ? 20.242 6.571 -1.665 1.00 78.06 229 LYS A C 1
ATOM 1828 O O . LYS A 1 229 ? 20.333 7.741 -1.288 1.00 78.06 229 LYS A O 1
ATOM 1833 N N . PRO A 1 230 ? 19.063 5.918 -1.675 1.00 82.81 230 PRO A N 1
ATOM 1834 C CA . PRO A 1 230 ? 17.824 6.566 -1.262 1.00 82.81 230 PRO A CA 1
ATOM 1835 C C . PRO A 1 230 ? 17.925 7.041 0.190 1.00 82.81 230 PRO A C 1
ATOM 1837 O O . PRO A 1 230 ? 18.405 6.307 1.059 1.00 82.81 230 PRO A O 1
ATOM 1840 N N . SER A 1 231 ? 17.451 8.264 0.448 1.00 87.81 231 SER A N 1
ATOM 1841 C CA . SER A 1 231 ? 17.261 8.765 1.813 1.00 87.81 231 SER A CA 1
ATOM 1842 C C . SER A 1 231 ? 16.308 7.845 2.580 1.00 87.81 231 SER A C 1
ATOM 1844 O O . SER A 1 231 ? 15.389 7.266 1.993 1.00 87.81 231 SER A O 1
ATOM 1846 N N . GLU A 1 232 ? 16.499 7.730 3.894 1.00 89.19 232 GLU A N 1
ATOM 1847 C CA . GLU A 1 232 ? 15.646 6.917 4.769 1.00 89.19 232 GLU A CA 1
ATOM 1848 C C . GLU A 1 232 ? 14.167 7.314 4.646 1.00 89.19 232 GLU A C 1
ATOM 1850 O O . GLU A 1 232 ? 13.288 6.457 4.591 1.00 89.19 232 GLU A O 1
ATOM 1855 N N . GLU A 1 233 ? 13.887 8.610 4.497 1.00 90.81 233 GLU A N 1
ATOM 1856 C CA . GLU A 1 233 ? 12.530 9.118 4.287 1.00 90.81 233 GLU A CA 1
ATOM 1857 C C . GLU A 1 233 ? 11.902 8.573 2.993 1.00 90.81 233 GLU A C 1
ATOM 1859 O O . GLU A 1 233 ? 10.755 8.130 2.987 1.00 90.81 233 GLU A O 1
ATOM 1864 N N . ILE A 1 234 ? 12.670 8.533 1.904 1.00 90.69 234 ILE A N 1
ATOM 1865 C CA . ILE A 1 234 ? 12.221 8.041 0.595 1.00 90.69 234 ILE A CA 1
ATOM 1866 C C . ILE A 1 234 ? 11.985 6.535 0.657 1.00 90.69 234 ILE A C 1
ATOM 1868 O O . ILE A 1 234 ? 10.952 6.053 0.188 1.00 90.69 234 ILE A O 1
ATOM 1872 N N . ALA A 1 235 ? 12.909 5.798 1.281 1.00 89.38 235 ALA A N 1
ATOM 1873 C CA . ALA A 1 235 ? 12.754 4.368 1.508 1.00 89.38 235 ALA A CA 1
ATOM 1874 C C . ALA A 1 235 ? 11.463 4.079 2.290 1.00 89.38 235 ALA A C 1
ATOM 1876 O O . ALA A 1 235 ? 10.662 3.256 1.850 1.00 89.38 235 ALA A O 1
ATOM 1877 N N . ASN A 1 236 ? 11.204 4.826 3.368 1.00 91.50 236 ASN A N 1
ATOM 1878 C CA . ASN A 1 236 ? 9.992 4.700 4.178 1.00 91.50 236 ASN A CA 1
ATOM 1879 C C . ASN A 1 236 ? 8.713 5.037 3.393 1.00 91.50 236 ASN A C 1
ATOM 1881 O O . ASN A 1 236 ? 7.697 4.359 3.555 1.00 91.50 236 ASN A O 1
ATOM 1885 N N . LEU A 1 237 ? 8.742 6.049 2.520 1.00 93.88 237 LEU A N 1
ATOM 1886 C CA . LEU A 1 237 ? 7.596 6.409 1.678 1.00 93.88 237 LEU A CA 1
ATOM 1887 C C . LEU A 1 237 ? 7.263 5.321 0.656 1.00 93.88 237 LEU A C 1
ATOM 1889 O O . LEU A 1 237 ? 6.099 4.928 0.538 1.00 93.88 237 LEU A O 1
ATOM 1893 N N . VAL A 1 238 ? 8.268 4.797 -0.048 1.00 92.19 238 VAL A N 1
ATOM 1894 C CA . VAL A 1 238 ? 8.070 3.687 -0.991 1.00 92.19 238 VAL A CA 1
ATOM 1895 C C . VAL A 1 238 ? 7.605 2.440 -0.241 1.00 92.19 238 VAL A C 1
ATOM 1897 O O . VAL A 1 238 ? 6.678 1.749 -0.667 1.00 92.19 238 VAL A O 1
ATOM 1900 N N . GLU A 1 239 ? 8.197 2.179 0.923 1.00 92.25 239 GLU A N 1
ATOM 1901 C CA . GLU A 1 239 ? 7.831 1.072 1.790 1.00 92.25 239 GLU A CA 1
ATOM 1902 C C . GLU A 1 239 ? 6.353 1.143 2.227 1.00 92.25 239 GLU A C 1
ATOM 1904 O O . GLU A 1 239 ? 5.619 0.139 2.182 1.00 92.25 239 GLU A O 1
ATOM 1909 N N . LEU A 1 240 ? 5.909 2.330 2.643 1.00 93.81 240 LEU A N 1
ATOM 1910 C CA . LEU A 1 240 ? 4.537 2.622 3.041 1.00 93.81 240 LEU A CA 1
ATOM 1911 C C . LEU A 1 240 ? 3.576 2.450 1.865 1.00 93.81 240 LEU A C 1
ATOM 1913 O O . LEU A 1 240 ? 2.535 1.801 2.015 1.00 93.81 240 LEU A O 1
ATOM 1917 N N . ALA A 1 241 ? 3.938 2.988 0.701 1.00 94.94 241 ALA A N 1
ATOM 1918 C CA . ALA A 1 241 ? 3.132 2.895 -0.503 1.00 94.94 241 ALA A CA 1
ATOM 1919 C C . ALA A 1 241 ? 2.930 1.451 -0.953 1.00 94.94 241 ALA A C 1
ATOM 1921 O O . ALA A 1 241 ? 1.794 1.028 -1.152 1.00 94.94 241 ALA A O 1
ATOM 1922 N N . MET A 1 242 ? 4.003 0.659 -1.008 1.00 94.44 242 MET A N 1
ATOM 1923 C CA . MET A 1 242 ? 3.924 -0.766 -1.333 1.00 94.44 242 MET A CA 1
ATOM 1924 C C . MET A 1 242 ? 3.023 -1.514 -0.350 1.00 94.44 242 MET A C 1
ATOM 1926 O O . MET A 1 242 ? 2.177 -2.311 -0.747 1.00 94.44 242 MET A O 1
ATOM 1930 N N . SER A 1 243 ? 3.149 -1.223 0.947 1.00 94.06 243 SER A N 1
ATOM 1931 C CA . SER A 1 243 ? 2.341 -1.884 1.979 1.00 94.06 243 SER A CA 1
ATOM 1932 C C . SER A 1 243 ? 0.851 -1.569 1.842 1.00 94.06 243 SER A C 1
ATOM 1934 O O . SER A 1 243 ? 0.008 -2.448 2.021 1.00 94.06 243 SER A O 1
ATOM 1936 N N . ARG A 1 244 ? 0.509 -0.312 1.548 1.00 95.25 244 ARG A N 1
ATOM 1937 C CA . ARG A 1 244 ? -0.877 0.123 1.338 1.00 95.25 244 ARG A CA 1
ATOM 1938 C C . ARG A 1 244 ? -1.428 -0.386 0.004 1.00 95.25 244 ARG A C 1
ATOM 1940 O O . ARG A 1 244 ? -2.554 -0.868 -0.014 1.00 95.25 244 ARG A O 1
ATOM 1947 N N . GLY A 1 245 ? -0.630 -0.359 -1.061 1.00 94.38 245 GLY A N 1
ATOM 1948 C CA . GLY A 1 245 ? -1.000 -0.875 -2.377 1.00 94.38 245 GLY A CA 1
ATOM 1949 C C . GLY A 1 245 ? -1.299 -2.372 -2.348 1.00 94.38 245 GLY A C 1
ATOM 1950 O O . GLY A 1 245 ? -2.347 -2.794 -2.823 1.00 94.38 245 GLY A O 1
ATOM 1951 N N . LEU A 1 246 ? -0.454 -3.179 -1.696 1.00 94.19 246 LEU A N 1
ATOM 1952 C CA . LEU A 1 246 ? -0.715 -4.615 -1.529 1.00 94.19 246 LEU A CA 1
ATOM 1953 C C . LEU A 1 246 ? -1.987 -4.879 -0.716 1.00 94.19 246 LEU A C 1
ATOM 1955 O O . LEU A 1 246 ? -2.793 -5.725 -1.092 1.00 94.19 246 LEU A O 1
ATOM 1959 N N . LYS A 1 247 ? -2.211 -4.126 0.370 1.00 93.62 247 LYS A N 1
ATOM 1960 C CA . LYS A 1 247 ? -3.462 -4.219 1.142 1.00 93.62 247 LYS A CA 1
ATOM 1961 C C . LYS A 1 247 ? -4.683 -3.855 0.300 1.00 93.62 247 LYS A C 1
ATOM 1963 O O . LYS A 1 247 ? -5.712 -4.510 0.434 1.00 93.62 247 LYS A O 1
ATOM 1968 N N . TYR A 1 248 ? -4.575 -2.827 -0.539 1.00 93.12 248 TYR A N 1
ATOM 1969 C CA . TYR A 1 248 ? -5.642 -2.440 -1.455 1.00 93.12 248 TYR A CA 1
ATOM 1970 C C . TYR A 1 248 ? -5.941 -3.565 -2.448 1.00 93.12 248 TYR A C 1
ATOM 1972 O O . TYR A 1 248 ? -7.093 -3.967 -2.545 1.00 93.12 248 TYR A O 1
ATOM 1980 N N . LEU A 1 249 ? -4.918 -4.149 -3.085 1.00 91.88 249 LEU A N 1
ATOM 1981 C CA . LEU A 1 249 ? -5.106 -5.285 -3.992 1.00 91.88 249 LEU A CA 1
ATOM 1982 C C . LEU A 1 249 ? -5.829 -6.450 -3.308 1.00 91.88 249 LEU A C 1
ATOM 1984 O O . LEU A 1 249 ? -6.784 -6.968 -3.866 1.00 91.88 249 LEU A O 1
ATOM 1988 N N . ILE A 1 250 ? -5.424 -6.832 -2.091 1.00 91.38 250 ILE A N 1
ATOM 1989 C CA . ILE A 1 250 ? -6.055 -7.939 -1.351 1.00 91.38 250 ILE A CA 1
ATOM 1990 C C . ILE A 1 250 ? -7.529 -7.637 -1.049 1.00 91.38 250 ILE A C 1
ATOM 1992 O O . ILE A 1 250 ? -8.390 -8.493 -1.244 1.00 91.38 250 ILE A O 1
ATOM 1996 N N . ASN A 1 251 ? -7.823 -6.429 -0.562 1.00 90.50 251 ASN A N 1
ATOM 1997 C CA . ASN A 1 251 ? -9.156 -6.068 -0.076 1.00 90.50 251 ASN A CA 1
ATOM 1998 C C . ASN A 1 251 ? -10.131 -5.691 -1.196 1.00 90.50 251 ASN A C 1
ATOM 2000 O O . ASN A 1 251 ? -11.339 -5.822 -1.019 1.00 90.50 251 ASN A O 1
ATOM 2004 N N . CYS A 1 252 ? -9.610 -5.210 -2.321 1.00 88.38 252 CYS A N 1
ATOM 2005 C CA . CYS A 1 252 ? -10.382 -4.701 -3.446 1.00 88.38 252 CYS A CA 1
ATOM 2006 C C . CYS A 1 252 ? -10.159 -5.528 -4.719 1.00 88.38 252 CYS A C 1
ATOM 2008 O O . CYS A 1 252 ? -10.342 -4.998 -5.810 1.00 88.38 252 CYS A O 1
ATOM 2010 N N . CYS A 1 253 ? -9.811 -6.820 -4.594 1.00 84.62 253 CYS A N 1
ATOM 2011 C CA . CYS A 1 253 ? -9.666 -7.742 -5.731 1.00 84.62 253 CYS A CA 1
ATOM 2012 C C . CYS A 1 253 ? -10.848 -7.654 -6.714 1.00 84.62 253 CYS A C 1
ATOM 2014 O O . CYS A 1 253 ? -10.644 -7.739 -7.916 1.00 84.62 253 CYS A O 1
ATOM 2016 N N . ASP A 1 254 ? -12.069 -7.476 -6.200 1.00 85.94 254 ASP A N 1
ATOM 2017 C CA . ASP A 1 254 ? -13.301 -7.459 -6.999 1.00 85.94 254 ASP A CA 1
ATOM 2018 C C . ASP A 1 254 ? -13.526 -6.141 -7.767 1.00 85.94 254 ASP A C 1
ATOM 2020 O O . ASP A 1 254 ? -14.397 -6.076 -8.628 1.00 85.94 254 ASP A O 1
ATOM 2024 N N . GLN A 1 255 ? -12.791 -5.077 -7.428 1.00 85.50 255 GLN A N 1
ATOM 2025 C CA . GLN A 1 255 ? -12.899 -3.751 -8.059 1.00 85.50 255 GLN A CA 1
ATOM 2026 C C . GLN A 1 255 ? -11.825 -3.516 -9.123 1.00 85.50 255 GLN A C 1
ATOM 2028 O O . GLN A 1 255 ? -11.813 -2.465 -9.757 1.00 85.50 255 GLN A O 1
ATOM 2033 N N . ILE A 1 256 ? -10.890 -4.452 -9.263 1.00 85.81 256 ILE A N 1
ATOM 2034 C CA . ILE A 1 256 ? -9.773 -4.357 -10.192 1.00 85.81 256 ILE A CA 1
ATOM 2035 C C . ILE A 1 256 ? -10.188 -5.058 -11.480 1.00 85.81 256 ILE A C 1
ATOM 2037 O O . ILE A 1 256 ? -10.592 -6.217 -11.454 1.00 85.81 256 ILE A O 1
ATOM 2041 N N . ASP A 1 257 ? -10.068 -4.354 -12.603 1.00 78.44 257 ASP A N 1
ATOM 2042 C CA . ASP A 1 257 ? -10.495 -4.861 -13.913 1.00 78.44 257 ASP A CA 1
ATOM 2043 C C . ASP A 1 257 ? -9.586 -5.991 -14.450 1.00 78.44 257 ASP A C 1
ATOM 2045 O O . ASP A 1 257 ? -9.937 -6.679 -15.409 1.00 78.44 257 ASP A O 1
ATOM 2049 N N . ASP A 1 258 ? -8.415 -6.203 -13.838 1.00 85.00 258 ASP A N 1
ATOM 2050 C CA . ASP A 1 258 ? -7.469 -7.264 -14.195 1.00 85.00 258 ASP A CA 1
ATOM 2051 C C . ASP A 1 258 ? -7.716 -8.563 -13.395 1.00 85.00 258 ASP A C 1
ATOM 2053 O O . ASP A 1 258 ? -7.970 -8.559 -12.188 1.00 85.00 258 ASP A O 1
ATOM 2057 N N . VAL A 1 259 ? -7.551 -9.710 -14.063 1.00 81.06 259 VAL A N 1
ATOM 2058 C CA . VAL A 1 259 ? -7.652 -11.037 -13.435 1.00 81.06 259 VAL A CA 1
ATOM 2059 C C . VAL A 1 259 ? -6.439 -11.283 -12.534 1.00 81.06 259 VAL A C 1
ATOM 2061 O O . VAL A 1 259 ? -5.307 -11.371 -13.003 1.00 81.06 259 VAL A O 1
ATOM 2064 N N . ILE A 1 260 ? -6.677 -11.413 -11.226 1.00 86.44 260 ILE A N 1
ATOM 2065 C CA . ILE A 1 260 ? -5.645 -11.784 -10.249 1.00 86.44 260 ILE A CA 1
ATOM 2066 C C . ILE A 1 260 ? -5.693 -13.296 -10.015 1.00 86.44 260 ILE A C 1
ATOM 2068 O O . ILE A 1 260 ? -6.520 -13.782 -9.231 1.00 86.44 260 ILE A O 1
ATOM 2072 N N . ASP A 1 261 ? -4.777 -14.015 -10.666 1.00 89.44 261 ASP A N 1
ATOM 2073 C CA . ASP A 1 261 ? -4.614 -15.464 -10.529 1.00 89.44 261 ASP A CA 1
ATOM 2074 C C . ASP A 1 261 ? -4.300 -15.890 -9.090 1.00 89.44 261 ASP A C 1
ATOM 2076 O O . ASP A 1 261 ? -3.789 -15.121 -8.268 1.00 89.44 261 ASP A O 1
ATOM 2080 N N . ASN A 1 262 ? -4.571 -17.160 -8.782 1.00 90.75 262 ASN A N 1
ATOM 2081 C CA . ASN A 1 262 ? -4.316 -17.719 -7.455 1.00 90.75 262 ASN A CA 1
ATOM 2082 C C . ASN A 1 262 ? -2.833 -17.608 -7.046 1.00 90.75 262 ASN A C 1
ATOM 2084 O O . ASN A 1 262 ? -2.537 -17.336 -5.881 1.00 90.75 262 ASN A O 1
ATOM 2088 N N . ASP A 1 263 ? -1.914 -17.731 -8.005 1.00 92.06 263 ASP A N 1
ATOM 2089 C CA . ASP A 1 263 ? -0.474 -17.606 -7.763 1.00 92.06 263 ASP A CA 1
ATOM 2090 C C . ASP A 1 263 ? -0.074 -16.166 -7.431 1.00 92.06 263 ASP A C 1
ATOM 2092 O O . ASP A 1 263 ? 0.704 -15.945 -6.502 1.00 92.06 263 ASP A O 1
ATOM 2096 N N . LEU A 1 264 ? -0.676 -15.171 -8.098 1.00 91.50 264 LEU A N 1
ATOM 2097 C CA . LEU A 1 264 ? -0.494 -13.761 -7.744 1.00 91.50 264 LEU A CA 1
ATOM 2098 C C . LEU A 1 264 ? -1.037 -13.471 -6.342 1.00 91.50 264 LEU A C 1
ATOM 2100 O O . LEU A 1 264 ? -0.378 -12.781 -5.568 1.00 91.50 264 LEU A O 1
ATOM 2104 N N . ARG A 1 265 ? -2.206 -14.016 -5.980 1.00 90.50 265 ARG A N 1
ATOM 2105 C CA . ARG A 1 265 ? -2.775 -13.849 -4.628 1.00 90.50 265 ARG A CA 1
ATOM 2106 C C . ARG A 1 265 ? -1.871 -14.457 -3.559 1.00 90.50 265 ARG A C 1
ATOM 2108 O O . ARG A 1 265 ? -1.618 -13.823 -2.535 1.00 90.50 265 ARG A O 1
ATOM 2115 N N . SER A 1 266 ? -1.369 -15.666 -3.805 1.00 91.62 266 SER A N 1
ATOM 2116 C CA . SER A 1 266 ? -0.423 -16.347 -2.916 1.00 91.62 266 SER A CA 1
ATOM 2117 C C . SER A 1 266 ? 0.871 -15.543 -2.770 1.00 91.62 266 SER A C 1
ATOM 2119 O O . SER A 1 266 ? 1.339 -15.302 -1.654 1.00 91.62 266 SER A O 1
ATOM 2121 N N . PHE A 1 267 ? 1.399 -15.035 -3.888 1.00 93.88 267 PHE A N 1
ATOM 2122 C CA . PHE A 1 267 ? 2.578 -14.182 -3.904 1.00 93.88 267 PHE A CA 1
ATOM 2123 C C . PHE A 1 267 ? 2.365 -12.889 -3.118 1.00 93.88 267 PHE A C 1
ATOM 2125 O O . PHE A 1 267 ? 3.171 -12.599 -2.248 1.00 93.88 267 PHE A O 1
ATOM 2132 N N . ILE A 1 268 ? 1.277 -12.146 -3.342 1.00 92.81 268 ILE A N 1
ATOM 2133 C CA . ILE A 1 268 ? 0.979 -10.885 -2.636 1.00 92.81 268 ILE A CA 1
ATOM 2134 C C . ILE A 1 268 ? 0.917 -11.082 -1.110 1.00 92.81 268 ILE A C 1
ATOM 2136 O O . ILE A 1 268 ? 1.348 -10.210 -0.355 1.00 92.81 268 ILE A O 1
ATOM 2140 N N . CYS A 1 269 ? 0.420 -12.232 -0.649 1.00 91.12 269 CYS A N 1
ATOM 2141 C CA . CYS A 1 269 ? 0.362 -12.581 0.772 1.00 91.12 269 CYS A CA 1
ATOM 2142 C C . CYS A 1 269 ? 1.719 -13.004 1.368 1.00 91.12 269 CYS A C 1
ATOM 2144 O O . CYS A 1 269 ? 1.837 -13.123 2.590 1.00 91.12 269 CYS A O 1
ATOM 2146 N N . SER A 1 270 ? 2.743 -13.239 0.544 1.00 91.31 270 SER A N 1
ATOM 2147 C CA . SER A 1 270 ? 4.069 -13.646 1.006 1.00 91.31 270 SER A CA 1
ATOM 2148 C C . SER A 1 270 ? 4.798 -12.497 1.717 1.00 91.31 270 SER A C 1
ATOM 2150 O O . SER A 1 270 ? 4.831 -11.372 1.211 1.00 91.31 270 SER A O 1
ATOM 2152 N N . PRO A 1 271 ? 5.490 -12.755 2.844 1.00 86.56 271 PRO A N 1
ATOM 2153 C CA . PRO A 1 271 ? 6.290 -11.734 3.526 1.00 86.56 271 PRO A CA 1
ATOM 2154 C C . PRO A 1 271 ? 7.467 -11.228 2.675 1.00 86.56 271 PRO A C 1
ATOM 2156 O O . PRO A 1 271 ? 7.992 -10.143 2.925 1.00 86.56 271 PRO A O 1
ATOM 2159 N N . VAL A 1 272 ? 7.884 -11.996 1.662 1.00 89.69 272 VAL A N 1
ATOM 2160 C CA . VAL A 1 272 ? 9.000 -11.647 0.769 1.00 89.69 272 VAL A CA 1
ATOM 2161 C C . VAL A 1 272 ? 8.532 -10.801 -0.422 1.00 89.69 272 VAL A C 1
ATOM 2163 O O . VAL A 1 272 ? 9.343 -10.103 -1.032 1.00 89.69 272 VAL A O 1
ATOM 2166 N N . ALA A 1 273 ? 7.226 -10.790 -0.718 1.00 91.44 273 ALA A N 1
ATOM 2167 C CA . ALA A 1 273 ? 6.647 -10.147 -1.899 1.00 91.44 273 ALA A CA 1
ATOM 2168 C C . ALA A 1 273 ? 7.088 -8.696 -2.041 1.00 91.44 273 ALA A C 1
ATOM 2170 O O . ALA A 1 273 ? 7.553 -8.273 -3.090 1.00 91.44 273 ALA A O 1
ATOM 2171 N N . LYS A 1 274 ? 7.029 -7.951 -0.940 1.00 91.69 274 LYS A N 1
ATOM 2172 C CA . LYS A 1 274 ? 7.392 -6.538 -0.882 1.00 91.69 274 LYS A CA 1
ATOM 2173 C C . LYS A 1 274 ? 8.843 -6.268 -1.278 1.00 91.69 274 LYS A C 1
ATOM 2175 O O . LYS A 1 274 ? 9.102 -5.331 -2.024 1.00 91.69 274 LYS A O 1
ATOM 2180 N N . LYS A 1 275 ? 9.783 -7.088 -0.796 1.00 90.31 275 LYS A N 1
ATOM 2181 C CA . LYS A 1 275 ? 11.208 -6.951 -1.133 1.00 90.31 275 LYS A CA 1
ATOM 2182 C C . LYS A 1 275 ? 11.434 -7.214 -2.622 1.00 90.31 275 LYS A C 1
ATOM 2184 O O . LYS A 1 275 ? 12.159 -6.470 -3.272 1.00 90.31 275 LYS A O 1
ATOM 2189 N N . ILE A 1 276 ? 10.776 -8.243 -3.157 1.00 92.00 276 ILE A N 1
ATOM 2190 C CA . ILE A 1 276 ? 10.887 -8.628 -4.569 1.00 92.00 276 ILE A CA 1
ATOM 2191 C C . ILE A 1 276 ? 10.223 -7.584 -5.472 1.00 92.00 276 ILE A C 1
ATOM 2193 O O . ILE A 1 276 ? 10.806 -7.207 -6.478 1.00 92.00 276 ILE A O 1
ATOM 2197 N N . LEU A 1 277 ? 9.058 -7.060 -5.087 1.00 93.69 277 LEU A N 1
ATOM 2198 C CA . LEU A 1 277 ? 8.375 -5.964 -5.777 1.00 93.69 277 LEU A CA 1
ATOM 2199 C C . LEU A 1 277 ? 9.238 -4.713 -5.832 1.00 93.69 277 LEU A C 1
ATOM 2201 O O . LEU A 1 277 ? 9.345 -4.093 -6.880 1.00 93.69 277 LEU A O 1
ATOM 2205 N N . LEU A 1 278 ? 9.879 -4.358 -4.719 1.00 90.94 278 LEU A N 1
ATOM 2206 C CA . LEU A 1 278 ? 10.761 -3.202 -4.679 1.00 90.94 278 LEU A CA 1
ATOM 2207 C C . LEU A 1 278 ? 11.964 -3.389 -5.612 1.00 90.94 278 LEU A C 1
ATOM 2209 O O . LEU A 1 278 ? 12.282 -2.489 -6.382 1.00 90.94 278 LEU A O 1
ATOM 2213 N N . LYS A 1 279 ? 12.587 -4.573 -5.590 1.00 89.94 279 LYS A N 1
ATOM 2214 C CA . LYS A 1 279 ? 13.676 -4.922 -6.511 1.00 89.94 279 LYS A CA 1
ATOM 2215 C C . LYS A 1 279 ? 13.219 -4.834 -7.973 1.00 89.94 279 LYS A C 1
ATOM 2217 O O . LYS A 1 279 ? 13.851 -4.143 -8.764 1.00 89.94 279 LYS A O 1
ATOM 2222 N N . ALA A 1 280 ? 12.082 -5.448 -8.296 1.00 91.88 280 ALA A N 1
ATOM 2223 C CA . ALA A 1 280 ? 11.509 -5.429 -9.637 1.00 91.88 280 ALA A CA 1
ATOM 2224 C C . ALA A 1 280 ? 11.140 -4.009 -10.101 1.00 91.88 280 ALA A C 1
ATOM 2226 O O . ALA A 1 280 ? 11.305 -3.701 -11.275 1.00 91.88 280 ALA A O 1
ATOM 2227 N N . LEU A 1 281 ? 10.687 -3.131 -9.200 1.00 90.44 281 LEU A N 1
ATOM 2228 C CA . LEU A 1 281 ? 10.375 -1.737 -9.520 1.00 90.44 281 LEU A CA 1
ATOM 2229 C C . LEU A 1 281 ? 11.625 -0.952 -9.942 1.00 90.44 281 LEU A C 1
ATOM 2231 O O . LEU A 1 281 ? 11.567 -0.169 -10.884 1.00 90.44 281 LEU A O 1
ATOM 2235 N N . PHE A 1 282 ? 12.749 -1.152 -9.249 1.00 86.12 282 PHE A N 1
ATOM 2236 C CA . PHE A 1 282 ? 14.006 -0.477 -9.584 1.00 86.12 282 PHE A CA 1
ATOM 2237 C C . PHE A 1 282 ? 14.655 -1.032 -10.858 1.00 86.12 282 PHE A C 1
ATOM 2239 O O . PHE A 1 282 ? 15.285 -0.276 -11.592 1.00 86.12 282 PHE A O 1
ATOM 2246 N N . GLU A 1 283 ? 14.480 -2.324 -11.140 1.00 87.06 283 GLU A N 1
ATOM 2247 C CA . GLU A 1 283 ? 14.947 -2.954 -12.383 1.00 87.06 283 GLU A CA 1
ATOM 2248 C C . GLU A 1 283 ? 14.112 -2.524 -13.604 1.00 87.06 283 GLU A C 1
ATOM 2250 O O . GLU A 1 283 ? 14.656 -2.389 -14.699 1.00 87.06 283 GLU A O 1
ATOM 2255 N N . ASN A 1 284 ? 12.818 -2.247 -13.406 1.00 88.06 284 ASN A N 1
ATOM 2256 C CA . ASN A 1 284 ? 11.856 -1.920 -14.461 1.00 88.06 284 ASN A CA 1
ATOM 2257 C C . ASN A 1 284 ? 11.278 -0.502 -14.252 1.00 88.06 284 ASN A C 1
ATOM 2259 O O . ASN A 1 284 ? 10.151 -0.354 -13.760 1.00 88.06 284 ASN A O 1
ATOM 2263 N N . PRO A 1 285 ? 12.012 0.572 -14.609 1.00 85.25 285 PRO A N 1
ATOM 2264 C CA . PRO A 1 285 ? 11.573 1.953 -14.387 1.00 85.25 285 PRO A CA 1
ATOM 2265 C C . PRO A 1 285 ? 10.274 2.310 -15.128 1.00 85.25 285 PRO A C 1
ATOM 2267 O O . PRO A 1 285 ? 9.572 3.242 -14.747 1.00 85.25 285 PRO A O 1
ATOM 2270 N N . GLU A 1 286 ? 9.911 1.563 -16.169 1.00 87.44 286 GLU A N 1
ATOM 2271 C CA . GLU A 1 286 ? 8.628 1.665 -16.857 1.00 87.44 286 GLU A CA 1
ATOM 2272 C C . GLU A 1 286 ? 7.432 1.291 -15.979 1.00 87.44 286 GLU A C 1
ATOM 2274 O O . GLU A 1 286 ? 6.316 1.708 -16.280 1.00 87.44 286 GLU A O 1
ATOM 2279 N N . LEU A 1 287 ? 7.639 0.537 -14.900 1.00 91.62 287 LEU A N 1
ATOM 2280 C CA . LEU A 1 287 ? 6.596 0.160 -13.948 1.00 91.62 287 LEU A CA 1
ATOM 2281 C C . LEU A 1 287 ? 6.452 1.173 -12.807 1.00 91.62 287 LEU A C 1
ATOM 2283 O O . LEU A 1 287 ? 5.521 1.062 -12.009 1.00 91.62 287 LEU A O 1
ATOM 2287 N N . VAL A 1 288 ? 7.330 2.179 -12.742 1.00 91.56 288 VAL A N 1
ATOM 2288 C CA . VAL A 1 288 ? 7.222 3.263 -11.763 1.00 91.56 288 VAL A CA 1
ATOM 2289 C C . VAL A 1 288 ? 5.934 4.058 -12.025 1.00 91.56 288 VAL A C 1
ATOM 2291 O O . VAL A 1 288 ? 5.646 4.380 -13.186 1.00 91.56 288 VAL A O 1
ATOM 2294 N N . PRO A 1 289 ? 5.147 4.370 -10.975 1.00 92.94 289 PRO A N 1
ATOM 2295 C CA . PRO A 1 289 ? 3.941 5.180 -11.103 1.00 92.94 289 PRO A CA 1
ATOM 2296 C C . PRO A 1 289 ? 4.229 6.556 -11.709 1.00 92.94 289 PRO A C 1
ATOM 2298 O O . PRO A 1 289 ? 5.293 7.149 -11.494 1.00 92.94 289 PRO A O 1
ATOM 2301 N N . ASP A 1 290 ? 3.273 7.090 -12.464 1.00 90.31 290 ASP A N 1
ATOM 2302 C CA . ASP A 1 290 ? 3.484 8.345 -13.184 1.00 90.31 290 ASP A CA 1
ATOM 2303 C C . ASP A 1 290 ? 3.589 9.532 -12.217 1.00 90.31 290 ASP A C 1
ATOM 2305 O O . ASP A 1 290 ? 4.428 10.413 -12.426 1.00 90.31 290 ASP A O 1
ATOM 2309 N N . MET A 1 291 ? 2.842 9.510 -11.102 1.00 90.44 291 MET A N 1
ATOM 2310 C CA . MET A 1 291 ? 2.939 10.537 -10.055 1.00 90.44 291 MET A CA 1
ATOM 2311 C C . MET A 1 291 ? 4.289 10.531 -9.340 1.00 90.44 291 MET A C 1
ATOM 2313 O O . MET A 1 291 ? 4.667 11.536 -8.742 1.00 90.44 291 MET A O 1
ATOM 2317 N N . TRP A 1 292 ? 5.022 9.419 -9.400 1.00 90.81 292 TRP A N 1
ATOM 2318 C CA . TRP A 1 292 ? 6.364 9.301 -8.831 1.00 90.81 292 TRP A CA 1
ATOM 2319 C C . TRP A 1 292 ? 7.451 9.663 -9.835 1.00 90.81 292 TRP A C 1
ATOM 2321 O O . TRP A 1 292 ? 8.613 9.660 -9.467 1.00 90.81 292 TRP A O 1
ATOM 2331 N N . GLY A 1 293 ? 7.112 9.983 -11.087 1.00 84.44 293 GLY A N 1
ATOM 2332 C CA . GLY A 1 293 ? 8.090 10.358 -12.109 1.00 84.44 293 GLY A CA 1
ATOM 2333 C C . GLY A 1 293 ? 8.425 9.260 -13.121 1.00 84.44 293 GLY A C 1
ATOM 2334 O O . GLY A 1 293 ? 9.326 9.466 -13.933 1.00 84.44 293 GLY A O 1
ATOM 2335 N N . GLY A 1 294 ? 7.685 8.143 -13.153 1.00 81.19 294 GLY A N 1
ATOM 2336 C CA . GLY A 1 294 ? 7.868 7.086 -14.160 1.00 81.19 294 GLY A CA 1
ATOM 2337 C C . GLY A 1 294 ? 7.662 7.566 -15.606 1.00 81.19 294 GLY A C 1
ATOM 2338 O O . GLY A 1 294 ? 8.463 7.264 -16.493 1.00 81.19 294 GLY A O 1
ATOM 2339 N N . GLY A 1 295 ? 6.639 8.391 -15.850 1.00 76.56 295 GLY A N 1
ATOM 2340 C CA . GLY A 1 295 ? 6.344 8.951 -17.176 1.00 76.56 295 GLY A CA 1
ATOM 2341 C C . GLY A 1 295 ? 7.506 9.753 -17.795 1.00 76.56 295 GLY A C 1
ATOM 2342 O O . GLY A 1 295 ? 7.937 9.442 -18.909 1.00 76.56 295 GLY A O 1
ATOM 2343 N N . PRO A 1 296 ? 8.067 10.763 -17.101 1.00 68.06 296 PRO A N 1
ATOM 2344 C CA . PRO A 1 296 ? 9.228 11.517 -17.583 1.00 68.06 296 PRO A CA 1
ATOM 2345 C C . PRO A 1 296 ? 10.484 10.674 -17.862 1.00 68.06 296 PRO A C 1
ATOM 2347 O O . PRO A 1 296 ? 11.214 10.984 -18.807 1.00 68.06 296 PRO A O 1
ATOM 2350 N N . ILE A 1 297 ? 10.733 9.608 -17.088 1.00 65.38 297 ILE A N 1
ATOM 2351 C CA . ILE A 1 297 ? 11.875 8.694 -17.294 1.00 65.38 297 ILE A CA 1
ATOM 2352 C C . ILE A 1 297 ? 11.749 7.966 -18.640 1.00 65.38 297 ILE A C 1
ATOM 2354 O O . ILE A 1 297 ? 12.717 7.875 -19.398 1.00 65.38 297 ILE A O 1
ATOM 2358 N N . LEU A 1 298 ? 10.539 7.517 -18.985 1.00 60.97 298 LEU A N 1
ATOM 2359 C CA . LEU A 1 298 ? 10.250 6.859 -20.262 1.00 60.97 298 LEU A CA 1
ATOM 2360 C C . LEU A 1 298 ? 10.429 7.786 -21.468 1.00 60.97 298 LEU A C 1
ATOM 2362 O O . LEU A 1 298 ? 10.907 7.356 -22.516 1.00 60.97 298 LEU A O 1
ATOM 2366 N N . ILE A 1 299 ? 10.062 9.062 -21.329 1.00 63.22 299 ILE A N 1
ATOM 2367 C CA . ILE A 1 299 ? 10.205 10.050 -22.407 1.00 63.22 299 ILE A CA 1
ATOM 2368 C C . ILE A 1 299 ? 11.685 10.340 -22.689 1.00 63.22 299 ILE A C 1
ATOM 2370 O O . ILE A 1 299 ? 12.050 10.496 -23.853 1.00 63.22 299 ILE A O 1
ATOM 2374 N N . LYS A 1 300 ? 12.541 10.387 -21.657 1.00 64.75 300 LYS A N 1
ATOM 2375 C CA . LYS A 1 300 ? 13.996 10.535 -21.838 1.00 64.75 300 LYS A CA 1
ATOM 2376 C C . LYS A 1 300 ? 14.602 9.317 -22.541 1.00 64.75 300 LYS A C 1
ATOM 2378 O O . LYS A 1 300 ? 15.218 9.490 -23.585 1.00 64.75 300 LYS A O 1
ATOM 2383 N N . LYS A 1 301 ? 14.325 8.097 -22.056 1.00 62.50 301 LYS A N 1
ATOM 2384 C CA . LYS A 1 301 ? 14.847 6.859 -22.670 1.00 62.50 301 LYS A CA 1
ATOM 2385 C C . LYS A 1 301 ? 14.474 6.717 -24.146 1.00 62.50 301 LYS A C 1
ATOM 2387 O O . LYS A 1 301 ? 15.340 6.426 -24.961 1.00 62.50 301 LYS A O 1
ATOM 2392 N N . ARG A 1 302 ? 13.210 6.977 -24.509 1.00 61.88 302 ARG A N 1
ATOM 2393 C CA . ARG A 1 302 ? 12.786 6.902 -25.918 1.00 61.88 302 ARG A CA 1
ATOM 2394 C C . ARG A 1 302 ? 13.519 7.908 -26.798 1.00 61.88 302 ARG A C 1
ATOM 2396 O O . ARG A 1 302 ? 13.875 7.555 -27.912 1.00 61.88 302 ARG A O 1
ATOM 2403 N N . LYS A 1 303 ? 13.751 9.134 -26.307 1.00 62.91 303 LYS A N 1
ATOM 2404 C CA . LYS A 1 303 ? 14.511 10.156 -27.044 1.00 62.91 303 LYS A CA 1
ATOM 2405 C C . LYS A 1 303 ? 15.958 9.718 -27.280 1.00 62.91 303 LYS A C 1
ATOM 2407 O O . LYS A 1 303 ? 16.440 9.845 -28.404 1.00 62.91 303 LYS A O 1
ATOM 2412 N N . ASP A 1 304 ? 16.603 9.148 -26.265 1.00 61.41 304 ASP A N 1
ATOM 2413 C CA . ASP A 1 304 ? 17.976 8.638 -26.358 1.00 61.41 304 ASP A CA 1
ATOM 2414 C C . ASP A 1 304 ? 18.092 7.436 -27.319 1.00 61.41 304 ASP A C 1
ATOM 2416 O O . ASP A 1 304 ? 19.073 7.322 -28.053 1.00 61.41 304 ASP A O 1
ATOM 2420 N N . GLU A 1 305 ? 17.078 6.564 -27.372 1.00 61.53 305 GLU A N 1
ATOM 2421 C CA . GLU A 1 305 ? 17.009 5.443 -28.323 1.00 61.53 305 GLU A CA 1
ATOM 2422 C C . GLU A 1 305 ? 16.810 5.908 -29.773 1.00 61.53 305 GLU A C 1
ATOM 2424 O O . GLU A 1 305 ? 17.480 5.397 -30.670 1.00 61.53 305 GLU A O 1
ATOM 2429 N N . THR A 1 306 ? 15.961 6.914 -30.024 1.00 60.47 306 THR A N 1
ATOM 2430 C CA . THR A 1 306 ? 15.840 7.520 -31.366 1.00 60.47 306 THR A CA 1
ATOM 2431 C C . THR A 1 306 ? 17.153 8.140 -31.842 1.00 60.47 306 THR A C 1
ATOM 2433 O O . THR A 1 306 ? 17.541 7.914 -32.981 1.00 60.47 306 THR A O 1
ATOM 2436 N N . HIS A 1 307 ? 17.894 8.829 -30.968 1.00 57.38 307 HIS A N 1
ATOM 2437 C CA . HIS A 1 307 ? 19.195 9.408 -31.329 1.00 57.38 307 HIS A CA 1
ATOM 2438 C C . HIS A 1 307 ? 20.300 8.367 -31.571 1.00 57.38 307 HIS A C 1
ATOM 2440 O O . HIS A 1 307 ? 21.284 8.670 -32.242 1.00 57.38 307 HIS A O 1
ATOM 2446 N N . ARG A 1 308 ? 20.161 7.144 -31.043 1.00 57.22 308 ARG A N 1
ATOM 2447 C CA . ARG A 1 308 ? 21.094 6.034 -31.301 1.00 57.22 308 ARG A CA 1
ATOM 2448 C C . ARG A 1 308 ? 20.840 5.310 -32.619 1.00 57.22 308 ARG A C 1
ATOM 2450 O O . ARG A 1 308 ? 21.778 4.737 -33.149 1.00 57.22 308 ARG A O 1
ATOM 2457 N N . ASN A 1 309 ? 19.605 5.317 -33.114 1.00 58.50 309 ASN A N 1
ATOM 2458 C CA . ASN A 1 309 ? 19.235 4.658 -34.370 1.00 58.50 309 ASN A CA 1
ATOM 2459 C C . ASN A 1 309 ? 19.391 5.569 -35.603 1.00 58.50 309 ASN A C 1
ATOM 2461 O O . ASN A 1 309 ? 19.220 5.102 -36.725 1.00 58.50 309 ASN A O 1
ATOM 2465 N N . GLU A 1 310 ? 19.685 6.856 -35.400 1.00 53.88 310 GLU A N 1
ATOM 2466 C CA . GLU A 1 310 ? 19.920 7.847 -36.463 1.00 53.88 310 GLU A CA 1
ATOM 2467 C C . GLU A 1 310 ? 21.416 8.114 -36.744 1.00 53.88 310 GLU A C 1
ATOM 2469 O O . GLU A 1 310 ? 21.727 8.898 -37.640 1.00 53.88 310 GLU A O 1
ATOM 2474 N N . ASN A 1 311 ? 22.331 7.450 -36.023 1.00 47.69 311 ASN A N 1
ATOM 2475 C CA . ASN A 1 311 ? 23.784 7.450 -36.263 1.00 47.69 311 ASN A CA 1
ATOM 2476 C C . ASN A 1 311 ? 24.268 6.054 -36.667 1.00 47.69 311 ASN A C 1
ATOM 2478 O O . ASN A 1 311 ? 25.271 5.986 -37.411 1.00 47.69 311 ASN A O 1
#

Foldseek 3Di:
DDDDDDDDDDDDDDDDDCPVPVVVVVVVVVVVVVVVVVVPPPDDDDDDDDDDDDDDDDDDDDDDPDDDPDDDDDDDDDDDDPPPPPPPDPPPDPPPPPPDPDPDPPDPPDDDDDDPPPPPPPVVVVVVVVVVVVVVVVVVVVVVVVVVVVVVVVVVVVVVVVVVVVVVVVVPDPPPPPPPPPPDPVVLLVLLVVLLVLCQVVVLLVPQDDLVLLVVLQCCVVVPPPDDDDDPSVVVSLLSSLVNSLVCCQVVVVVRPDDQDPVSNVLSPDPCNSVSNVVSCSVCLCSDHVSSPSVVVVVVVVVVVVVVVVD

Secondary structure (DSSP, 8-state):
------------------TTHHHHHHHHHHHHHHHHHHTTS--------------------------------------S-SSSSSSSSS------------------------S-SSSTTSSTTHHHHHHHHHHHHHHHHHHHHHHHHHHHHHHHHHHHHHHHHHHHHHHS-------------HHHHHHHHHHHHHHHHTTHHHHSS-HHHHHHHHHHHHH--S-SPPPHHHHHHHHHHHHHHHHHHHHTGGG-SS---HHHHHHHTSTTHHHHHHHHHHH-GGGS-GGGTHHHHHHHHHHHHHHHH--

Organism: NCBI:txid860376

Radius of gyration: 36.68 Å; chains: 1; bounding box: 103×81×100 Å

pLDDT: mean 71.17, std 19.5, range [38.38, 97.62]